Protein AF-A0A969W261-F1 (afdb_monomer_lite)

pLDDT: mean 73.79, std 16.05, range [40.06, 94.69]

Radius of gyration: 46.17 Å; chains: 1; bounding box: 133×34×108 Å

Foldseek 3Di:
DPVVVVVVVVVVVVVVVVVVVVVVVVVVVVVVVVVLVVCVVVVVVVVVVVCVVVVVVVVVVVVVVVVVVVVPDPPPPVPDPPPPPFKDKAKAFEPDLQQVDPVSVVVVQVLLVQLQWHFDDDPHSTITMTMGTPVSVVCQVVRPDRNHHRYDDDDPVNVVVVVVVVVVVVVVVVVVVVVVVVCVVVVVVVVPPPPDDDDDDDDDDDDDDDDYDDDDDDDDDDDDDDDD

Sequence (228 aa):
MKANSNLKIFRATIALKISVSKEITGLLIVETVFAGLVCLDVGILLVIIDRMFNAKRHNRTKGHVEEEENLTRYETLPDNKESQTDWEFKILRTNGNAFGNRETLKRVCAEEKRTGWILLEKLDDRRLRFRRSISARAKDRSAKINPYRTHYGLSPGVSTFITIAVSMVVLSVPAYLGFAFATKLLGNFDAKSLQSKPAKELPKPKEAEVAKPVKNPIPKTLQKTTSN

Structure (mmCIF, N/CA/C/O backbone):
data_AF-A0A969W261-F1
#
_entry.id   AF-A0A969W261-F1
#
loop_
_atom_site.group_PDB
_atom_site.id
_atom_site.type_symbol
_atom_site.label_atom_id
_atom_site.label_alt_id
_atom_site.label_comp_id
_atom_site.label_asym_id
_atom_site.label_entity_id
_atom_site.label_seq_id
_atom_site.pdbx_PDB_ins_code
_atom_site.Cartn_x
_atom_site.Cartn_y
_atom_site.Cartn_z
_atom_site.occupancy
_atom_site.B_iso_or_equiv
_atom_site.auth_seq_id
_atom_site.auth_comp_id
_atom_site.auth_asym_id
_atom_site.auth_atom_id
_atom_site.pdbx_PDB_model_num
ATOM 1 N N . MET A 1 1 ? 46.337 -9.295 -72.315 1.00 58.75 1 MET A N 1
ATOM 2 C CA . MET A 1 1 ? 46.062 -8.009 -71.618 1.00 58.75 1 MET A CA 1
ATOM 3 C C . MET A 1 1 ? 44.690 -7.903 -70.924 1.00 58.75 1 MET A C 1
ATOM 5 O O . MET A 1 1 ? 44.565 -7.078 -70.030 1.00 58.75 1 MET A O 1
ATOM 9 N N . LYS A 1 2 ? 43.677 -8.730 -71.243 1.00 58.28 2 LYS A N 1
ATOM 10 C CA . LYS A 1 2 ? 42.284 -8.588 -70.744 1.00 58.28 2 LYS A CA 1
ATOM 11 C C . LYS A 1 2 ? 42.040 -8.989 -69.271 1.00 58.28 2 LYS A C 1
ATOM 13 O O . LYS A 1 2 ? 41.085 -8.531 -68.660 1.00 58.28 2 LYS A O 1
ATOM 18 N N . ALA A 1 3 ? 42.911 -9.805 -68.674 1.00 61.78 3 ALA A N 1
ATOM 19 C CA . ALA A 1 3 ? 42.751 -10.266 -67.287 1.00 61.78 3 ALA A CA 1
ATOM 20 C C . ALA A 1 3 ? 43.003 -9.163 -66.235 1.00 61.78 3 ALA A C 1
ATOM 22 O O . ALA A 1 3 ? 42.412 -9.176 -65.158 1.00 61.78 3 ALA A O 1
ATOM 23 N N . ASN A 1 4 ? 43.846 -8.175 -66.553 1.00 65.88 4 ASN A N 1
ATOM 24 C CA . ASN A 1 4 ? 44.262 -7.146 -65.595 1.00 65.88 4 ASN A CA 1
ATOM 25 C C . ASN A 1 4 ? 43.213 -6.020 -65.439 1.00 65.88 4 ASN A C 1
ATOM 27 O O . ASN A 1 4 ? 43.149 -5.366 -64.402 1.00 65.88 4 ASN A O 1
ATOM 31 N N . SER A 1 5 ? 42.348 -5.809 -66.441 1.00 69.19 5 SER A N 1
ATOM 32 C CA . SER A 1 5 ? 41.255 -4.825 -66.373 1.00 69.19 5 SER A CA 1
ATOM 33 C C . SER A 1 5 ? 40.088 -5.315 -65.515 1.00 69.19 5 SER A C 1
ATOM 35 O O . SER A 1 5 ? 39.590 -4.564 -64.680 1.00 69.19 5 SER A O 1
ATOM 37 N N . ASN A 1 6 ? 39.707 -6.590 -65.641 1.00 75.75 6 ASN A N 1
ATOM 38 C CA . ASN A 1 6 ? 38.625 -7.180 -64.845 1.00 75.75 6 ASN A CA 1
ATOM 39 C C . ASN A 1 6 ? 38.959 -7.197 -63.345 1.00 75.75 6 ASN A C 1
ATOM 41 O O . ASN A 1 6 ? 38.095 -6.927 -62.513 1.00 75.75 6 ASN A O 1
ATOM 45 N N . LEU A 1 7 ? 40.231 -7.415 -62.995 1.00 75.12 7 LEU A N 1
ATOM 46 C CA . LEU A 1 7 ? 40.690 -7.382 -61.606 1.00 75.12 7 LEU A CA 1
ATOM 47 C C . LEU A 1 7 ? 40.642 -5.968 -60.998 1.00 75.12 7 LEU A C 1
ATOM 49 O O . LEU A 1 7 ? 40.327 -5.814 -59.817 1.00 75.12 7 LEU A O 1
ATOM 53 N N . LYS A 1 8 ? 40.920 -4.925 -61.794 1.00 77.94 8 LYS A N 1
ATOM 54 C CA . LYS A 1 8 ? 40.809 -3.524 -61.352 1.00 77.94 8 LYS A CA 1
ATOM 55 C C . LYS A 1 8 ? 39.357 -3.123 -61.100 1.00 77.94 8 LYS A C 1
ATOM 57 O O . LYS A 1 8 ? 39.079 -2.501 -60.078 1.00 77.94 8 LYS A O 1
ATOM 62 N N . ILE A 1 9 ? 38.444 -3.529 -61.982 1.00 76.69 9 ILE A N 1
ATOM 63 C CA . ILE A 1 9 ? 37.006 -3.259 -61.840 1.00 76.69 9 ILE A CA 1
ATOM 64 C C . ILE A 1 9 ? 36.463 -3.961 -60.589 1.00 76.69 9 ILE A C 1
ATOM 66 O O . ILE A 1 9 ? 35.830 -3.322 -59.755 1.00 76.69 9 ILE A O 1
ATOM 70 N N . PHE A 1 10 ? 36.810 -5.235 -60.387 1.00 77.88 10 PHE A N 1
ATOM 71 C CA . PHE A 1 10 ? 36.377 -5.996 -59.214 1.00 77.88 10 PHE A CA 1
ATOM 72 C C . PHE A 1 10 ? 36.866 -5.381 -57.890 1.00 77.88 10 PHE A C 1
ATOM 74 O O . PHE A 1 10 ? 36.099 -5.252 -56.934 1.00 77.88 10 PHE A O 1
ATOM 81 N N . ARG A 1 11 ? 38.125 -4.923 -57.840 1.00 80.56 11 ARG A N 1
ATOM 82 C CA . ARG A 1 11 ? 38.680 -4.226 -56.667 1.00 80.56 11 ARG A CA 1
ATOM 83 C C . ARG A 1 11 ? 37.982 -2.894 -56.385 1.00 80.56 11 ARG A C 1
ATOM 85 O O . ARG A 1 11 ? 37.721 -2.597 -55.222 1.00 80.56 11 ARG A O 1
ATOM 92 N N . ALA A 1 12 ? 37.645 -2.123 -57.420 1.00 80.38 12 ALA A N 1
ATOM 93 C CA . ALA A 1 12 ? 36.920 -0.863 -57.267 1.00 80.38 12 ALA A CA 1
ATOM 94 C C . ALA A 1 12 ? 35.498 -1.081 -56.720 1.00 80.38 12 ALA A C 1
ATOM 96 O O . ALA A 1 12 ? 35.074 -0.371 -55.810 1.00 80.38 12 ALA A O 1
ATOM 97 N N . THR A 1 13 ? 34.785 -2.110 -57.193 1.00 79.69 13 THR A N 1
ATOM 98 C CA . THR A 1 13 ? 33.439 -2.445 -56.698 1.00 79.69 13 THR A CA 1
ATOM 99 C C . THR A 1 13 ? 33.452 -2.891 -55.233 1.00 79.69 13 THR A C 1
ATOM 101 O O . THR A 1 13 ? 32.573 -2.503 -54.463 1.00 79.69 13 THR A O 1
ATOM 104 N N . ILE A 1 14 ? 34.459 -3.669 -54.818 1.00 80.31 14 ILE A N 1
ATOM 105 C CA . ILE A 1 14 ? 34.624 -4.074 -53.412 1.00 80.31 14 ILE A CA 1
ATOM 106 C C . ILE A 1 14 ? 34.943 -2.863 -52.529 1.00 80.31 14 ILE A C 1
ATOM 108 O O . ILE A 1 14 ? 34.327 -2.703 -51.477 1.00 80.31 14 ILE A O 1
ATOM 112 N N . ALA A 1 15 ? 35.855 -1.988 -52.959 1.00 79.12 15 ALA A N 1
ATOM 113 C CA . ALA A 1 15 ? 36.200 -0.781 -52.211 1.00 79.12 15 ALA A CA 1
ATOM 114 C C . ALA A 1 15 ? 34.985 0.144 -52.025 1.00 79.12 15 ALA A C 1
ATOM 116 O O . ALA A 1 15 ? 34.760 0.637 -50.920 1.00 79.12 15 ALA A O 1
ATOM 117 N N . LEU A 1 16 ? 34.157 0.303 -53.065 1.00 78.94 16 LEU A N 1
ATOM 118 C CA . LEU A 1 16 ? 32.928 1.095 -53.003 1.00 78.94 16 LEU A CA 1
ATOM 119 C C . LEU A 1 16 ? 31.917 0.495 -52.014 1.00 78.94 16 LEU A C 1
ATOM 121 O O . LEU A 1 16 ? 31.405 1.210 -51.157 1.00 78.94 16 LEU A O 1
ATOM 125 N N . LYS A 1 17 ? 31.680 -0.826 -52.061 1.00 78.38 17 LYS A N 1
ATOM 126 C CA . LYS A 1 17 ? 30.784 -1.507 -51.107 1.00 78.38 17 LYS A CA 1
ATOM 127 C C . LYS A 1 17 ? 31.264 -1.381 -49.661 1.00 78.38 17 LYS A C 1
ATOM 129 O O . LYS A 1 17 ? 30.448 -1.159 -48.772 1.00 78.38 17 LYS A O 1
ATOM 134 N N . ILE A 1 18 ? 32.571 -1.492 -49.421 1.00 73.81 18 ILE A N 1
ATOM 135 C CA . ILE A 1 18 ? 33.153 -1.327 -48.082 1.00 73.81 18 ILE A CA 1
ATOM 136 C C . ILE A 1 18 ? 33.008 0.123 -47.601 1.00 73.81 18 ILE A C 1
ATOM 138 O O . ILE A 1 18 ? 32.705 0.337 -46.430 1.00 73.81 18 ILE A O 1
ATOM 142 N N . SER A 1 19 ? 33.201 1.112 -48.479 1.00 75.94 19 SER A N 1
ATOM 143 C CA . SER A 1 19 ? 33.048 2.528 -48.125 1.00 75.94 19 SER A CA 1
ATOM 144 C C . SER A 1 19 ? 31.599 2.866 -47.775 1.00 75.94 19 SER A C 1
ATOM 146 O O . SER A 1 19 ? 31.342 3.419 -46.712 1.00 75.94 19 SER A O 1
ATOM 148 N N . VAL A 1 20 ? 30.646 2.436 -48.608 1.00 76.12 20 VAL A N 1
ATOM 149 C CA . VAL A 1 20 ? 29.208 2.654 -48.377 1.00 76.12 20 VAL A CA 1
ATOM 150 C C . VAL A 1 20 ? 28.731 1.925 -47.116 1.00 76.12 20 VAL A C 1
ATOM 152 O O . VAL A 1 20 ? 28.007 2.494 -46.307 1.00 76.12 20 VAL A O 1
ATOM 155 N N . SER A 1 21 ? 29.189 0.690 -46.881 1.00 74.06 21 SER A N 1
ATOM 156 C CA . SER A 1 21 ? 28.860 -0.054 -45.659 1.00 74.06 21 SER A CA 1
ATOM 157 C C . SER A 1 21 ? 29.390 0.634 -44.397 1.00 74.06 21 SER A C 1
ATOM 159 O O . SER A 1 21 ? 28.684 0.664 -43.389 1.00 74.06 21 SER A O 1
ATOM 161 N N . LYS A 1 22 ? 30.589 1.230 -44.438 1.00 72.31 22 LYS A N 1
ATOM 162 C CA . LYS A 1 22 ? 31.144 1.989 -43.306 1.00 72.31 22 LYS A CA 1
ATOM 163 C C . LYS A 1 22 ? 30.327 3.241 -42.991 1.00 72.31 22 LYS A C 1
ATOM 165 O O . LYS A 1 22 ? 30.094 3.497 -41.815 1.00 72.31 22 LYS A O 1
ATOM 170 N N . GLU A 1 23 ? 29.862 3.974 -44.003 1.00 74.12 23 GLU A N 1
ATOM 171 C CA . GLU A 1 23 ? 29.032 5.168 -43.781 1.00 74.12 23 GLU A CA 1
ATOM 172 C C . GLU A 1 23 ? 27.654 4.827 -43.206 1.00 74.12 23 GLU A C 1
ATOM 174 O O . GLU A 1 23 ? 27.225 5.452 -42.239 1.00 74.12 23 GLU A O 1
ATOM 179 N N . ILE A 1 24 ? 27.006 3.770 -43.706 1.00 73.81 24 ILE A N 1
ATOM 180 C CA . ILE A 1 24 ? 25.722 3.290 -43.166 1.00 73.81 24 ILE A CA 1
ATOM 181 C C . ILE A 1 24 ? 25.885 2.817 -41.715 1.00 73.81 24 ILE A C 1
ATOM 183 O O . ILE A 1 24 ? 25.053 3.110 -40.860 1.00 73.81 24 ILE A O 1
ATOM 187 N N . THR A 1 25 ? 26.983 2.117 -41.415 1.00 75.31 25 THR A N 1
ATOM 188 C CA . THR A 1 25 ? 27.265 1.659 -40.047 1.00 75.31 25 THR A CA 1
ATOM 189 C C . THR A 1 25 ? 27.531 2.843 -39.114 1.00 75.31 25 THR A C 1
ATOM 191 O O . THR A 1 25 ? 27.057 2.841 -37.984 1.00 75.31 25 THR A O 1
ATOM 194 N N . GLY A 1 26 ? 28.242 3.875 -39.584 1.00 75.94 26 GLY A N 1
ATOM 195 C CA . GLY A 1 26 ? 28.475 5.107 -38.827 1.00 75.94 26 GLY A CA 1
ATOM 196 C C . GLY A 1 26 ? 27.180 5.848 -38.492 1.00 75.94 26 GLY A C 1
ATOM 197 O O . GLY A 1 26 ? 26.991 6.248 -37.347 1.00 75.94 26 GLY A O 1
ATOM 198 N N . LEU A 1 27 ? 26.263 5.961 -39.455 1.00 75.44 27 LEU A N 1
ATOM 199 C CA . LEU A 1 27 ? 24.969 6.616 -39.254 1.00 75.44 27 LEU A CA 1
ATOM 200 C C . LEU A 1 27 ? 24.102 5.874 -38.223 1.00 75.44 27 LEU A C 1
ATOM 202 O O . LEU A 1 27 ? 23.584 6.494 -37.297 1.00 75.44 27 LEU A O 1
ATOM 206 N N . LEU A 1 28 ? 24.031 4.541 -38.317 1.00 75.44 28 LEU A N 1
ATOM 207 C CA . LEU A 1 28 ? 23.290 3.709 -37.361 1.00 75.44 28 LEU A CA 1
ATOM 208 C C . LEU A 1 28 ? 23.836 3.825 -35.933 1.00 75.44 28 LEU A C 1
ATOM 210 O O . LEU A 1 28 ? 23.059 3.819 -34.979 1.00 75.44 28 LEU A O 1
ATOM 214 N N . ILE A 1 29 ? 25.159 3.957 -35.776 1.00 80.19 29 ILE A N 1
ATOM 215 C CA . ILE A 1 29 ? 25.798 4.163 -34.469 1.00 80.19 29 ILE A CA 1
ATOM 216 C C . ILE A 1 29 ? 25.379 5.510 -33.872 1.00 80.19 29 ILE A C 1
ATOM 218 O O . ILE A 1 29 ? 25.057 5.580 -32.688 1.00 80.19 29 ILE A O 1
ATOM 222 N N . VAL A 1 30 ? 25.348 6.576 -34.676 1.00 81.31 30 VAL A N 1
ATOM 223 C CA . VAL A 1 30 ? 24.934 7.904 -34.199 1.00 81.31 30 VAL A CA 1
ATOM 224 C C . VAL A 1 30 ? 23.469 7.888 -33.758 1.00 81.31 30 VAL A C 1
ATOM 226 O O . VAL A 1 30 ? 23.161 8.392 -32.680 1.00 81.31 30 VAL A O 1
ATOM 229 N N . GLU A 1 31 ? 22.582 7.247 -34.523 1.00 78.38 31 GLU A N 1
ATOM 230 C CA . GLU A 1 31 ? 21.168 7.106 -34.152 1.00 78.38 31 GLU A CA 1
ATOM 231 C C . GLU A 1 31 ? 20.979 6.318 -32.851 1.00 78.38 31 GLU A C 1
ATOM 233 O O . GLU A 1 31 ? 20.190 6.724 -31.998 1.00 78.38 31 GLU A O 1
ATOM 238 N N . THR A 1 32 ? 21.730 5.230 -32.648 1.00 79.69 32 THR A N 1
ATOM 239 C CA . THR A 1 32 ? 21.635 4.448 -31.401 1.00 79.69 32 THR A CA 1
ATOM 240 C C . THR A 1 32 ? 22.181 5.204 -30.196 1.00 79.69 32 THR A C 1
ATOM 242 O O . THR A 1 32 ? 21.587 5.135 -29.120 1.00 79.69 32 THR A O 1
ATOM 245 N N . VAL A 1 33 ? 23.278 5.949 -30.354 1.00 83.75 33 VAL A N 1
ATOM 246 C CA . VAL A 1 33 ? 23.834 6.781 -29.276 1.00 83.75 33 VAL A CA 1
ATOM 247 C C . VAL A 1 33 ? 22.869 7.911 -28.918 1.00 83.75 33 VAL A C 1
ATOM 249 O O . VAL A 1 33 ? 22.616 8.144 -27.737 1.00 83.75 33 VAL A O 1
ATOM 252 N N . PHE A 1 34 ? 22.280 8.571 -29.917 1.00 83.31 34 PHE A N 1
ATOM 253 C CA . PHE A 1 34 ? 21.322 9.652 -29.699 1.00 83.31 34 PHE A CA 1
ATOM 254 C C . PHE A 1 34 ? 20.028 9.145 -29.048 1.00 83.31 34 PHE A C 1
ATOM 256 O O . PHE A 1 34 ? 19.577 9.715 -28.056 1.00 83.31 34 PHE A O 1
ATOM 263 N N . ALA A 1 35 ? 19.473 8.030 -29.534 1.00 75.12 35 ALA A N 1
ATOM 264 C CA . ALA A 1 35 ? 18.315 7.387 -28.917 1.00 75.12 35 ALA A CA 1
ATOM 265 C C . ALA A 1 35 ? 18.609 6.955 -27.470 1.00 75.12 35 ALA A C 1
ATOM 267 O O . ALA A 1 35 ? 17.781 7.167 -26.589 1.00 75.12 35 ALA A O 1
ATOM 268 N N . GLY A 1 36 ? 19.804 6.418 -27.198 1.00 76.31 36 GLY A N 1
ATOM 269 C CA . GLY A 1 36 ? 20.241 6.069 -25.846 1.00 76.31 36 GLY A CA 1
ATOM 270 C C . GLY A 1 36 ? 20.315 7.278 -24.909 1.00 76.31 36 GLY A C 1
ATOM 271 O O . GLY A 1 36 ? 19.820 7.203 -23.786 1.00 76.31 36 GLY A O 1
ATOM 272 N N . LEU A 1 37 ? 20.871 8.400 -25.378 1.00 82.50 37 LEU A N 1
ATOM 273 C CA . LEU A 1 37 ? 20.974 9.640 -24.601 1.00 82.50 37 LEU A CA 1
ATOM 274 C C . LEU A 1 37 ? 19.583 10.197 -24.253 1.00 82.50 37 LEU A C 1
ATOM 276 O O . LEU A 1 37 ? 19.298 10.487 -23.094 1.00 82.50 37 LEU A O 1
ATOM 280 N N . VAL A 1 38 ? 18.687 10.252 -25.243 1.00 81.56 38 VAL A N 1
ATOM 281 C CA . VAL A 1 38 ? 17.311 10.738 -25.060 1.00 81.56 38 VAL A CA 1
ATOM 282 C C . VAL A 1 38 ? 16.505 9.806 -24.150 1.00 81.56 38 VAL A C 1
ATOM 284 O O . VAL A 1 38 ? 15.768 10.280 -23.287 1.00 81.56 38 VAL A O 1
ATOM 287 N N . CYS A 1 39 ? 16.648 8.485 -24.283 1.00 79.12 39 CYS A N 1
ATOM 288 C CA . CYS A 1 39 ? 15.954 7.530 -23.416 1.00 79.12 39 CYS A CA 1
ATOM 289 C C . CYS A 1 39 ? 16.407 7.617 -21.952 1.00 79.12 39 CYS A C 1
ATOM 291 O O . CYS A 1 39 ? 15.572 7.465 -21.059 1.00 79.12 39 CYS A O 1
ATOM 293 N N . LEU A 1 40 ? 17.695 7.868 -21.692 1.00 78.31 40 LEU A N 1
ATOM 294 C CA . LEU A 1 40 ? 18.199 8.055 -20.330 1.00 78.31 40 LEU A CA 1
ATOM 295 C C . LEU A 1 40 ? 17.646 9.340 -19.705 1.00 78.31 40 LEU A C 1
ATOM 297 O O . LEU A 1 40 ? 17.116 9.285 -18.595 1.00 78.31 40 LEU A O 1
ATOM 301 N N . ASP A 1 41 ? 17.677 10.457 -20.430 1.00 80.62 41 ASP A N 1
ATOM 302 C CA . ASP A 1 41 ? 17.167 11.736 -19.927 1.00 80.62 41 ASP A CA 1
ATOM 303 C C . ASP A 1 41 ? 15.652 11.696 -19.691 1.00 80.62 41 ASP A C 1
ATOM 305 O O . ASP A 1 41 ? 15.174 12.069 -18.617 1.00 80.62 41 ASP A O 1
ATOM 309 N N . VAL A 1 42 ? 14.877 11.166 -20.644 1.00 85.19 42 VAL A N 1
ATOM 310 C CA . VAL A 1 42 ? 13.419 11.031 -20.494 1.00 85.19 42 VAL A CA 1
ATOM 311 C C . VAL A 1 42 ? 13.072 10.051 -19.370 1.00 85.19 42 VAL A C 1
ATOM 313 O O . VAL A 1 42 ? 12.157 10.312 -18.588 1.00 85.19 42 VAL A O 1
ATOM 316 N N . GLY A 1 43 ? 13.819 8.954 -19.232 1.00 79.44 43 GLY A N 1
ATOM 317 C CA . GLY A 1 43 ? 13.630 7.990 -18.149 1.00 79.44 43 GLY A CA 1
ATOM 318 C C . GLY A 1 43 ? 13.865 8.604 -16.767 1.00 79.44 43 GLY A C 1
ATOM 319 O O . GLY A 1 43 ? 13.041 8.435 -15.866 1.00 79.44 43 GLY A O 1
ATOM 320 N N . ILE A 1 44 ? 14.946 9.371 -16.607 1.00 82.31 44 ILE A N 1
ATOM 321 C CA . ILE A 1 44 ? 15.269 10.065 -15.353 1.00 82.31 44 ILE A CA 1
ATOM 322 C C . ILE A 1 44 ? 14.194 11.108 -15.023 1.00 82.31 44 ILE A C 1
ATOM 324 O O . ILE A 1 44 ? 13.719 11.160 -13.885 1.00 82.31 44 ILE A O 1
ATOM 328 N N . LEU A 1 45 ? 13.753 11.893 -16.012 1.00 79.56 45 LEU A N 1
ATOM 329 C CA . LEU A 1 45 ? 12.692 12.886 -15.828 1.00 79.56 45 LEU A CA 1
ATOM 330 C C . LEU A 1 45 ? 11.370 12.240 -15.391 1.00 79.56 45 LEU A C 1
ATOM 332 O O . LEU A 1 45 ? 10.739 12.732 -14.457 1.00 79.56 45 LEU A O 1
ATOM 336 N N . LEU A 1 46 ? 10.973 11.112 -15.990 1.00 80.12 46 LEU A N 1
ATOM 337 C CA . LEU A 1 46 ? 9.754 10.394 -15.602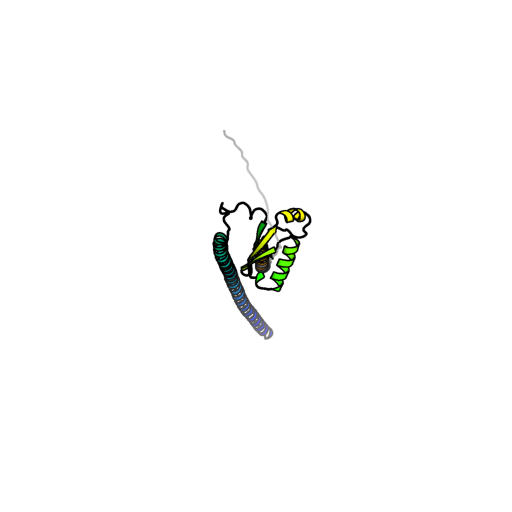 1.00 80.12 46 LEU A CA 1
ATOM 338 C C . LEU A 1 46 ? 9.811 9.886 -14.155 1.00 80.12 46 LEU A C 1
ATOM 340 O O . LEU A 1 46 ? 8.830 10.021 -13.424 1.00 80.12 46 LEU A O 1
ATOM 344 N N . VAL A 1 47 ? 10.958 9.368 -13.706 1.00 85.50 47 VAL A N 1
ATOM 345 C CA . VAL A 1 47 ? 11.141 8.911 -12.316 1.00 85.50 47 VAL A CA 1
ATOM 346 C C . VAL A 1 47 ? 11.070 10.078 -11.328 1.00 85.50 47 VAL A C 1
ATOM 348 O O . VAL A 1 47 ? 10.450 9.959 -10.269 1.00 85.50 47 VAL A O 1
ATOM 351 N N . ILE A 1 48 ? 11.677 11.222 -11.660 1.00 82.56 48 ILE A N 1
ATOM 352 C CA . ILE A 1 48 ? 11.636 12.420 -10.809 1.00 82.56 48 ILE A CA 1
ATOM 353 C C . ILE A 1 48 ? 10.206 12.961 -10.716 1.00 82.56 48 ILE A C 1
ATOM 355 O O . ILE A 1 48 ? 9.743 13.276 -9.616 1.00 82.56 48 ILE A O 1
ATOM 359 N N . ILE A 1 49 ? 9.493 13.028 -11.843 1.00 81.25 49 ILE A N 1
ATOM 360 C CA . ILE A 1 49 ? 8.104 13.494 -11.895 1.00 81.25 49 ILE A CA 1
ATOM 361 C C . ILE A 1 49 ? 7.194 12.561 -11.089 1.00 81.25 49 ILE A C 1
ATOM 363 O O . ILE A 1 49 ? 6.418 13.055 -10.270 1.00 81.25 49 ILE A O 1
ATOM 367 N N . ASP A 1 50 ? 7.322 11.237 -11.240 1.00 78.31 50 ASP A N 1
ATOM 368 C CA . ASP A 1 50 ? 6.545 10.273 -10.450 1.00 78.31 50 ASP A CA 1
ATOM 369 C C . ASP A 1 50 ? 6.820 10.433 -8.951 1.00 78.31 50 ASP A C 1
ATOM 371 O O . ASP A 1 50 ? 5.889 10.556 -8.151 1.00 78.31 50 ASP A O 1
ATOM 375 N N . ARG A 1 51 ? 8.097 10.552 -8.559 1.00 78.56 51 ARG A N 1
ATOM 376 C CA . ARG A 1 51 ? 8.482 10.748 -7.157 1.00 78.56 51 ARG A CA 1
ATOM 377 C C . ARG A 1 51 ? 7.931 12.054 -6.589 1.00 78.56 51 ARG A C 1
ATOM 379 O O . ARG A 1 51 ? 7.436 12.056 -5.463 1.00 78.56 51 ARG A O 1
ATOM 386 N N . MET A 1 52 ? 7.982 13.154 -7.342 1.00 76.81 52 MET A N 1
ATOM 387 C CA . MET A 1 52 ? 7.407 14.436 -6.926 1.00 76.81 52 MET A CA 1
ATOM 388 C C . MET A 1 52 ? 5.884 14.366 -6.808 1.00 76.81 52 MET A C 1
ATOM 390 O O . MET A 1 52 ? 5.320 14.881 -5.839 1.00 76.81 52 MET A O 1
ATOM 394 N N . PHE A 1 53 ? 5.211 13.716 -7.757 1.00 77.19 53 PHE A N 1
ATOM 395 C CA . PHE A 1 53 ? 3.758 13.589 -7.754 1.00 77.19 53 PHE A CA 1
ATOM 396 C C . PHE A 1 53 ? 3.278 12.702 -6.599 1.00 77.19 53 PHE A C 1
ATOM 398 O O . PHE A 1 53 ? 2.389 13.103 -5.843 1.00 77.19 53 PHE A O 1
ATOM 405 N N . ASN A 1 54 ? 3.928 11.555 -6.382 1.00 73.56 54 ASN A N 1
ATOM 406 C CA . ASN A 1 54 ? 3.643 10.662 -5.259 1.00 73.56 54 ASN A CA 1
ATOM 407 C C . ASN A 1 54 ? 3.962 11.309 -3.902 1.00 73.56 54 ASN A C 1
ATOM 409 O O . ASN A 1 54 ? 3.133 11.250 -2.990 1.00 73.56 54 ASN A O 1
ATOM 413 N N . ALA A 1 55 ? 5.100 11.997 -3.762 1.00 71.31 55 ALA A N 1
ATOM 414 C CA . ALA A 1 55 ? 5.456 12.693 -2.522 1.00 71.31 55 ALA A CA 1
ATOM 415 C C . ALA A 1 55 ? 4.468 13.824 -2.191 1.00 71.31 55 ALA A C 1
ATOM 417 O O . ALA A 1 55 ? 4.041 13.973 -1.043 1.00 71.31 55 ALA A O 1
ATOM 418 N N . LYS A 1 56 ? 4.040 14.593 -3.200 1.00 71.88 56 LYS A N 1
ATOM 419 C CA . LYS A 1 56 ? 3.077 15.688 -3.020 1.00 71.88 56 LYS A CA 1
ATOM 420 C C . LYS A 1 56 ? 1.686 15.176 -2.640 1.00 71.88 56 LYS A C 1
ATOM 422 O O . LYS A 1 56 ? 1.020 15.793 -1.807 1.00 71.88 56 LYS A O 1
ATOM 427 N N . ARG A 1 57 ? 1.257 14.034 -3.192 1.00 66.12 57 ARG A N 1
ATOM 428 C CA . ARG A 1 57 ? -0.015 13.376 -2.838 1.00 66.12 57 ARG A CA 1
ATOM 429 C C . ARG A 1 57 ? -0.008 12.866 -1.396 1.00 66.12 57 ARG A C 1
ATOM 431 O O . ARG A 1 57 ? -0.991 13.033 -0.672 1.00 66.12 57 ARG A O 1
ATOM 438 N N . HIS A 1 58 ? 1.117 12.301 -0.972 1.00 63.69 58 HIS A N 1
ATOM 439 C CA . HIS A 1 58 ? 1.304 11.796 0.381 1.00 63.69 58 HIS A CA 1
ATOM 440 C C . HIS A 1 58 ? 1.302 12.920 1.428 1.00 63.69 58 HIS A C 1
ATOM 442 O O . HIS A 1 58 ? 0.591 12.812 2.422 1.00 63.69 58 HIS A O 1
ATOM 448 N N . ASN A 1 59 ? 2.000 14.035 1.184 1.00 66.31 59 ASN A N 1
ATOM 449 C CA . ASN A 1 59 ? 2.058 15.145 2.144 1.00 66.31 59 ASN A CA 1
ATOM 450 C C . ASN A 1 59 ? 0.718 15.876 2.302 1.00 66.31 59 ASN A C 1
ATOM 452 O O . ASN A 1 59 ? 0.331 16.195 3.422 1.00 66.31 59 ASN A O 1
ATOM 456 N N . ARG A 1 60 ? -0.029 16.087 1.208 1.00 62.12 60 ARG A N 1
ATOM 457 C CA . ARG A 1 60 ? -1.378 16.683 1.279 1.00 62.12 60 ARG A CA 1
ATOM 458 C C . ARG A 1 60 ? -2.353 15.817 2.068 1.00 62.12 60 ARG A C 1
ATOM 460 O O . ARG A 1 60 ? -3.156 16.334 2.832 1.00 62.12 60 ARG A O 1
ATOM 467 N N . THR A 1 61 ? -2.265 14.501 1.887 1.00 64.31 61 THR A N 1
ATOM 468 C CA . THR A 1 61 ? -3.116 13.559 2.620 1.00 64.31 61 THR A CA 1
ATOM 469 C C . THR A 1 61 ? -2.736 13.513 4.097 1.00 64.31 61 THR A C 1
ATOM 471 O O . THR A 1 61 ? -3.620 13.454 4.940 1.00 64.31 61 THR A O 1
ATOM 474 N N . LYS A 1 62 ? -1.439 13.571 4.419 1.00 64.38 62 LYS A N 1
ATOM 475 C CA . LYS A 1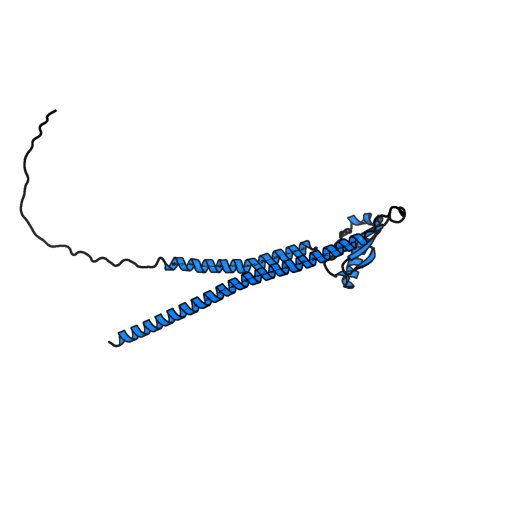 62 ? -0.964 13.581 5.806 1.00 64.38 62 LYS A CA 1
ATOM 476 C C . LYS A 1 62 ? -1.436 14.801 6.588 1.00 64.38 62 LYS A C 1
ATOM 478 O O . LYS A 1 62 ? -2.002 14.608 7.652 1.00 64.38 62 LYS A O 1
ATOM 483 N N . GLY A 1 63 ? -1.278 16.008 6.038 1.00 62.00 63 GLY A N 1
ATOM 484 C CA . GLY A 1 63 ? -1.699 17.237 6.721 1.00 62.00 63 GLY A CA 1
ATOM 485 C C . GLY A 1 63 ? -3.190 17.233 7.064 1.00 62.00 63 GLY A C 1
ATOM 486 O O . GLY A 1 63 ? -3.553 17.425 8.216 1.00 62.00 63 GLY A O 1
ATOM 487 N N . HIS A 1 64 ? -4.047 16.879 6.101 1.00 58.72 64 HIS A N 1
ATOM 488 C CA . HIS A 1 64 ? -5.496 16.820 6.331 1.00 58.72 64 HIS A CA 1
ATOM 489 C C . HIS A 1 64 ? -5.889 15.752 7.364 1.00 58.72 64 HIS A C 1
ATOM 491 O O . HIS A 1 64 ? -6.792 15.954 8.169 1.00 58.72 64 HIS A O 1
ATOM 497 N N . VAL A 1 65 ? -5.198 14.606 7.363 1.00 63.69 65 VAL A N 1
ATOM 498 C CA . VAL A 1 65 ? -5.437 13.540 8.345 1.00 63.69 65 VAL A CA 1
ATOM 499 C C . VAL A 1 65 ? -4.993 13.975 9.742 1.00 63.69 65 VAL A C 1
ATOM 501 O O . VAL A 1 65 ? -5.715 13.718 10.697 1.00 63.69 65 VAL A O 1
ATOM 504 N N . GLU A 1 66 ? -3.847 14.644 9.871 1.00 65.69 66 GLU A N 1
ATOM 505 C CA . GLU A 1 66 ? -3.342 15.160 11.150 1.00 65.69 66 GLU A CA 1
ATOM 506 C C . GLU A 1 66 ? -4.247 16.269 11.718 1.00 65.69 66 GLU A C 1
ATOM 508 O O . GLU A 1 66 ? -4.549 16.264 12.912 1.00 65.69 66 GLU A O 1
ATOM 513 N N . GLU A 1 67 ? -4.748 17.168 10.867 1.00 62.69 67 GLU A N 1
ATOM 514 C CA . GLU A 1 67 ? -5.696 18.225 11.244 1.00 62.69 67 GLU A CA 1
ATOM 515 C C . GLU A 1 67 ? -7.039 17.645 11.726 1.00 62.69 67 GLU A C 1
ATOM 517 O O . GLU A 1 67 ? -7.523 18.002 12.802 1.00 62.69 67 GLU A O 1
ATOM 522 N N . GLU A 1 68 ? -7.615 16.681 11.001 1.00 60.47 68 GLU A N 1
ATOM 523 C CA . GLU A 1 68 ? -8.850 15.995 11.412 1.00 60.47 68 GLU A CA 1
ATOM 524 C C . GLU A 1 68 ? -8.671 15.129 12.672 1.00 60.47 68 GLU A C 1
ATOM 526 O O . GLU A 1 68 ? -9.601 14.934 13.459 1.00 60.47 68 GLU A O 1
ATOM 531 N N . GLU A 1 69 ? -7.476 14.585 12.894 1.00 64.12 69 GLU A N 1
ATOM 532 C CA . GLU A 1 69 ? -7.155 13.834 14.110 1.00 64.12 69 GLU A CA 1
ATOM 533 C C . GLU A 1 69 ? -7.066 14.728 15.338 1.00 64.12 69 GLU A C 1
ATOM 535 O O . GLU A 1 69 ? -7.448 14.302 16.430 1.00 64.12 69 GLU A O 1
ATOM 540 N N . ASN A 1 70 ? -6.611 15.967 15.163 1.00 65.12 70 ASN A N 1
ATOM 541 C CA . ASN A 1 70 ? -6.626 16.949 16.233 1.00 65.12 70 ASN A CA 1
ATOM 542 C C . ASN A 1 70 ? -8.070 17.305 16.632 1.00 65.12 70 ASN A C 1
ATOM 544 O O . ASN A 1 70 ? -8.388 17.357 17.814 1.00 65.12 70 ASN A O 1
ATOM 548 N N . LEU A 1 71 ? -8.975 17.419 15.653 1.00 61.16 71 LEU A N 1
ATOM 549 C CA . LEU A 1 71 ? -10.397 17.717 15.882 1.00 61.16 71 LEU A CA 1
ATOM 550 C C . LEU A 1 71 ? -11.189 16.559 16.509 1.00 61.16 71 LEU A C 1
ATOM 552 O O . LEU A 1 71 ? -12.210 16.781 17.153 1.00 61.16 71 LEU A O 1
ATOM 556 N N . THR A 1 72 ? -10.748 15.315 16.312 1.00 58.41 72 THR A N 1
ATOM 557 C CA . THR A 1 72 ? -11.458 14.115 16.794 1.00 58.41 72 THR A CA 1
ATOM 558 C C . THR A 1 72 ? -10.834 13.486 18.038 1.00 58.41 72 THR A C 1
ATOM 560 O O . THR A 1 72 ? -11.300 12.432 18.498 1.00 58.41 72 THR A O 1
ATOM 563 N N . ARG A 1 73 ? -9.795 14.121 18.593 1.00 59.75 73 ARG A N 1
ATOM 564 C CA . ARG A 1 73 ? -9.242 13.784 19.900 1.00 59.75 73 ARG A CA 1
ATOM 565 C C . ARG A 1 73 ? -10.258 14.204 20.959 1.00 59.75 73 ARG A C 1
ATOM 567 O O . ARG A 1 73 ? -10.514 15.387 21.144 1.00 59.75 73 ARG A O 1
ATOM 574 N N . TYR A 1 74 ? -10.807 13.234 21.686 1.00 55.34 74 TYR A N 1
ATOM 575 C CA . TYR A 1 74 ? -11.398 13.536 22.983 1.00 55.34 74 TYR A CA 1
ATOM 576 C C . TYR A 1 74 ? -10.246 13.957 23.888 1.00 55.34 74 TYR A C 1
ATOM 578 O O . TYR A 1 74 ? -9.541 13.114 24.445 1.00 55.34 74 TYR A O 1
ATOM 586 N N . GLU A 1 75 ? -9.994 15.261 23.974 1.00 51.66 75 GLU A N 1
ATOM 587 C CA . GLU A 1 75 ? -9.309 15.778 25.143 1.00 51.66 75 GLU A CA 1
ATOM 588 C C . GLU A 1 75 ? -10.118 15.300 26.343 1.00 51.66 75 GLU A C 1
ATOM 590 O O . GLU A 1 75 ? -11.345 15.425 26.381 1.00 51.66 75 GLU A O 1
ATOM 595 N N . THR A 1 76 ? -9.434 14.644 27.272 1.00 50.97 76 THR A N 1
ATOM 596 C CA . THR A 1 76 ? -9.970 14.257 28.569 1.00 50.97 76 THR A CA 1
ATOM 597 C C . THR A 1 76 ? -10.362 15.530 29.309 1.00 50.97 76 THR A C 1
ATOM 599 O O . THR A 1 76 ? -9.598 16.045 30.124 1.00 50.97 76 THR A O 1
ATOM 602 N N . LEU A 1 77 ? -11.536 16.066 28.978 1.00 50.84 77 LEU A N 1
ATOM 603 C CA . LEU A 1 77 ? -12.219 17.096 29.738 1.00 50.84 77 LEU A CA 1
ATOM 604 C C . LEU A 1 77 ? -12.298 16.582 31.181 1.00 50.84 77 LEU A C 1
ATOM 606 O O . LEU A 1 77 ? -12.770 15.460 31.395 1.00 50.84 77 LEU A O 1
ATOM 610 N N . PRO A 1 78 ? -11.818 17.343 32.177 1.00 51.03 78 PRO A N 1
ATOM 611 C CA . PRO A 1 78 ? -11.690 16.866 33.550 1.00 51.03 78 PRO A CA 1
ATOM 612 C C . PRO A 1 78 ? -13.033 16.727 34.295 1.00 51.03 78 PRO A C 1
ATOM 614 O O . PRO A 1 78 ? -13.029 16.735 35.520 1.00 51.03 78 PRO A O 1
ATOM 617 N N . ASP A 1 79 ? -14.159 16.554 33.594 1.00 50.38 79 ASP A N 1
ATOM 618 C CA . ASP A 1 79 ? -15.509 16.694 34.160 1.00 50.38 79 ASP A CA 1
ATOM 619 C C . ASP A 1 79 ? -16.399 15.437 34.058 1.00 50.38 79 ASP A C 1
ATOM 621 O O . ASP A 1 79 ? -17.614 15.498 34.211 1.00 50.38 79 ASP A O 1
ATOM 625 N N . ASN A 1 80 ? -15.831 14.251 33.800 1.00 48.97 80 ASN A N 1
ATOM 626 C CA . ASN A 1 80 ? -16.592 13.002 33.968 1.00 48.97 80 ASN A CA 1
ATOM 627 C C . ASN A 1 80 ? -15.688 11.785 34.235 1.00 48.97 80 ASN A C 1
ATOM 629 O O . ASN A 1 80 ? -15.528 10.883 33.413 1.00 48.97 80 ASN A O 1
ATOM 633 N N . LYS A 1 81 ? -15.038 11.788 35.404 1.00 47.97 81 LYS A N 1
ATOM 634 C CA . LYS A 1 81 ? -14.029 10.797 35.826 1.00 47.97 81 LYS A CA 1
ATOM 635 C C . LYS A 1 81 ? -14.570 9.423 36.254 1.00 47.97 81 LYS A C 1
ATOM 637 O O . LYS A 1 81 ? -13.772 8.591 36.670 1.00 47.97 81 LYS A O 1
ATOM 642 N N . GLU A 1 82 ? -15.869 9.149 36.140 1.00 46.88 82 GLU A N 1
ATOM 643 C CA . GLU A 1 82 ? -16.445 7.911 36.701 1.00 46.88 82 GLU A CA 1
ATOM 644 C C . GLU A 1 82 ? -16.974 6.901 35.669 1.00 46.88 82 GLU A C 1
ATOM 646 O O . GLU A 1 82 ? -17.088 5.724 35.990 1.00 46.88 82 GLU A O 1
ATOM 651 N N . SER A 1 83 ? -17.217 7.293 34.410 1.00 48.62 83 SER A N 1
ATOM 652 C CA . SER A 1 83 ? -17.780 6.385 33.385 1.00 48.62 83 SER A CA 1
ATOM 653 C C . SER A 1 83 ? -16.847 6.053 32.210 1.00 48.62 83 SER A C 1
ATOM 655 O O . SER A 1 83 ? -17.107 5.106 31.464 1.00 48.62 83 SER A O 1
ATOM 657 N N . GLN A 1 84 ? -15.736 6.781 32.042 1.00 52.81 84 GLN A N 1
ATOM 658 C CA . GLN A 1 84 ? -14.747 6.530 30.978 1.00 52.81 84 GLN A CA 1
ATOM 659 C C . GLN A 1 84 ? -13.625 5.562 31.382 1.00 52.81 84 GLN A C 1
ATOM 661 O O . GLN A 1 84 ? -12.838 5.150 30.532 1.00 52.81 84 GLN A O 1
ATOM 666 N N . THR A 1 85 ? -13.547 5.171 32.653 1.00 58.16 85 THR A N 1
ATOM 667 C CA . THR A 1 85 ? -12.397 4.438 33.205 1.00 58.16 85 THR A CA 1
ATOM 668 C C . THR A 1 85 ? -12.300 2.991 32.717 1.00 58.16 85 THR A C 1
ATOM 670 O O . THR A 1 85 ? -11.218 2.423 32.759 1.00 58.16 85 THR A O 1
ATOM 673 N N . ASP A 1 86 ? -13.382 2.411 32.185 1.00 79.50 86 ASP A N 1
ATOM 674 C CA . ASP A 1 86 ? -13.442 0.983 31.831 1.00 79.50 86 ASP A CA 1
ATOM 675 C C . ASP A 1 86 ? -13.292 0.675 30.338 1.00 79.50 86 ASP A C 1
ATOM 677 O O . ASP A 1 86 ? -13.209 -0.499 29.954 1.00 79.50 86 ASP A O 1
ATOM 681 N N . TRP A 1 87 ? -13.248 1.699 29.483 1.00 85.25 87 TRP A N 1
ATOM 682 C CA . TRP A 1 87 ? -13.205 1.528 28.032 1.00 85.25 87 TRP A CA 1
ATOM 683 C C . TRP A 1 87 ? -11.936 2.121 27.434 1.00 85.25 87 TRP A C 1
ATOM 685 O O . TRP A 1 87 ? -11.560 3.256 27.695 1.00 85.25 87 TRP A O 1
ATOM 695 N N . GLU A 1 88 ? -11.297 1.348 26.566 1.00 88.25 88 GLU A N 1
ATOM 696 C CA . GLU A 1 88 ? -10.192 1.798 25.735 1.00 88.25 88 GLU A CA 1
ATOM 697 C C . GLU A 1 88 ? -10.634 1.938 24.282 1.00 88.25 88 GLU A C 1
ATOM 699 O O . GLU A 1 88 ? -11.495 1.199 23.791 1.00 88.25 88 GLU A O 1
ATOM 704 N N . PHE A 1 89 ? -10.020 2.891 23.587 1.00 89.19 89 PHE A N 1
ATOM 705 C CA . PHE A 1 89 ? -10.347 3.238 22.213 1.00 89.19 89 PHE A CA 1
ATOM 706 C C . PHE A 1 89 ? -9.125 3.075 21.322 1.00 89.19 89 PHE A C 1
ATOM 708 O O . PHE A 1 89 ? -7.993 3.327 21.736 1.00 89.19 89 PHE A O 1
ATOM 715 N N . LYS A 1 90 ? -9.358 2.682 20.071 1.00 89.75 90 LYS A N 1
ATOM 716 C CA . LYS A 1 90 ? -8.327 2.712 19.034 1.00 89.75 90 LYS A CA 1
ATOM 717 C C . LYS A 1 90 ? -8.893 3.166 17.704 1.00 89.75 90 LYS A C 1
ATOM 719 O O . LYS A 1 90 ? -10.066 2.941 17.403 1.00 89.75 90 LYS A O 1
ATOM 724 N N . ILE A 1 91 ? -8.018 3.739 16.889 1.00 90.88 91 ILE A N 1
ATOM 725 C CA . ILE A 1 91 ? -8.302 4.077 15.498 1.00 90.88 91 ILE A CA 1
ATOM 726 C C . ILE A 1 91 ? -7.459 3.156 14.620 1.00 90.88 91 ILE A C 1
ATOM 728 O O . ILE A 1 91 ? -6.232 3.150 14.704 1.00 90.88 91 ILE A O 1
ATOM 732 N N . LEU A 1 92 ? -8.132 2.356 13.798 1.00 91.31 92 LEU A N 1
ATOM 733 C CA . LEU A 1 92 ? -7.506 1.489 12.811 1.00 91.31 92 LEU A CA 1
ATOM 734 C C . LEU A 1 92 ? -7.484 2.207 11.464 1.00 91.31 92 LEU A C 1
ATOM 736 O O . LEU A 1 92 ? -8.534 2.607 10.967 1.00 91.31 92 LEU A O 1
ATOM 740 N N . ARG A 1 93 ? -6.295 2.347 10.878 1.00 90.56 93 ARG A N 1
ATOM 741 C CA . ARG A 1 93 ? -6.038 3.115 9.656 1.00 90.56 93 ARG A CA 1
ATOM 742 C C . ARG A 1 93 ? -5.628 2.229 8.481 1.00 90.56 93 ARG A C 1
ATOM 744 O O . ARG A 1 93 ? -4.986 1.196 8.660 1.00 90.56 93 ARG A O 1
ATOM 751 N N . THR A 1 94 ? -5.879 2.679 7.258 1.00 90.25 94 THR A N 1
ATOM 752 C CA . THR A 1 94 ? -5.381 2.056 6.016 1.00 90.25 94 THR A CA 1
ATOM 753 C C . THR A 1 94 ? -4.857 3.125 5.065 1.00 90.25 94 THR A C 1
ATOM 755 O O . THR A 1 94 ? -5.321 4.263 5.077 1.00 90.25 94 THR A O 1
ATOM 758 N N . ASN A 1 95 ? -3.892 2.754 4.224 1.00 81.31 95 ASN A N 1
ATOM 759 C CA . ASN A 1 95 ? -3.289 3.664 3.246 1.00 81.31 95 ASN A CA 1
ATOM 760 C C . ASN A 1 95 ? -4.208 3.981 2.054 1.00 81.31 95 ASN A C 1
ATOM 762 O O . ASN A 1 95 ? -3.942 4.923 1.314 1.00 81.31 95 ASN A O 1
ATOM 766 N N . GLY A 1 96 ? -5.288 3.219 1.867 1.00 81.62 96 GLY A N 1
ATOM 767 C CA . GLY A 1 96 ? -6.295 3.454 0.833 1.00 81.62 96 GLY A CA 1
ATOM 768 C C . GLY A 1 96 ? -7.719 3.346 1.372 1.00 81.62 96 GLY A C 1
ATOM 769 O O . GLY A 1 96 ? -7.937 3.183 2.573 1.00 81.62 96 GLY A O 1
ATOM 770 N N . ASN A 1 97 ? -8.700 3.379 0.472 1.00 85.81 97 ASN A N 1
ATOM 771 C CA . ASN A 1 97 ? -10.127 3.285 0.804 1.00 85.81 97 ASN A CA 1
ATOM 772 C C . ASN A 1 97 ? -10.573 1.829 1.052 1.00 85.81 97 ASN A C 1
ATOM 774 O O . ASN A 1 97 ? -11.619 1.391 0.573 1.00 85.81 97 ASN A O 1
ATOM 778 N N . ALA A 1 98 ? -9.761 1.041 1.765 1.00 86.50 98 ALA A N 1
ATOM 779 C CA . ALA A 1 98 ? -10.015 -0.385 1.956 1.00 86.50 98 ALA A CA 1
ATOM 780 C C . ALA A 1 98 ? -11.309 -0.648 2.746 1.00 86.50 98 ALA A C 1
ATOM 782 O O . ALA A 1 98 ? -11.944 -1.678 2.540 1.00 86.50 98 ALA A O 1
ATOM 783 N N . PHE A 1 99 ? -11.746 0.285 3.600 1.00 90.88 99 PHE A N 1
ATOM 784 C CA . PHE A 1 99 ? -13.003 0.156 4.346 1.00 90.88 99 PHE A CA 1
ATOM 785 C C . PHE A 1 99 ? -14.239 0.616 3.564 1.00 90.88 99 PHE A C 1
ATOM 787 O O . PHE A 1 99 ? -15.354 0.456 4.061 1.00 90.88 99 PHE A O 1
ATOM 794 N N . GLY A 1 100 ? -14.063 1.145 2.348 1.00 89.25 100 GLY A N 1
ATOM 795 C CA . GLY A 1 100 ? -15.168 1.373 1.416 1.00 89.25 100 GLY A CA 1
ATOM 796 C C . GLY A 1 100 ? -15.759 0.057 0.897 1.00 89.25 100 GLY A C 1
ATOM 797 O O . GLY A 1 100 ? -16.960 -0.037 0.652 1.00 89.25 100 GLY A O 1
ATOM 798 N N . ASN A 1 101 ? -14.945 -1.004 0.804 1.00 92.88 101 ASN A N 1
ATOM 799 C CA . ASN A 1 101 ? -15.441 -2.335 0.473 1.00 92.88 101 ASN A CA 1
ATOM 800 C C . ASN A 1 101 ? -16.069 -3.002 1.710 1.00 92.88 101 ASN A C 1
ATOM 802 O O . ASN A 1 101 ? -15.406 -3.266 2.719 1.00 92.88 101 ASN A O 1
ATOM 806 N N . ARG A 1 102 ? -17.359 -3.341 1.602 1.00 92.88 102 ARG A N 1
ATOM 807 C CA . ARG A 1 102 ? -18.133 -3.994 2.664 1.00 92.88 102 ARG A CA 1
ATOM 808 C C . ARG A 1 102 ? -17.549 -5.342 3.092 1.00 92.88 102 ARG A C 1
ATOM 810 O O . ARG A 1 102 ? -17.655 -5.692 4.267 1.00 92.88 102 ARG A O 1
ATOM 817 N N . GLU A 1 103 ? -16.947 -6.101 2.182 1.00 94.06 103 GLU A N 1
ATOM 818 C CA . GLU A 1 103 ? -16.325 -7.393 2.499 1.00 94.06 103 GLU A CA 1
ATOM 819 C C . GLU A 1 103 ? -15.097 -7.214 3.388 1.00 94.06 103 GLU A C 1
ATOM 821 O O . GLU A 1 103 ? -14.960 -7.873 4.422 1.00 94.06 103 GLU A O 1
ATOM 826 N N . THR A 1 104 ? -14.235 -6.261 3.030 1.00 92.19 104 THR A N 1
ATOM 827 C CA . THR A 1 104 ? -13.054 -5.907 3.816 1.00 92.19 104 THR A CA 1
ATOM 828 C C . THR A 1 104 ? -13.451 -5.373 5.185 1.00 92.19 104 THR A C 1
ATOM 830 O O . THR A 1 104 ? -12.898 -5.817 6.188 1.00 92.19 104 THR A O 1
ATOM 833 N N . LEU A 1 105 ? -14.456 -4.495 5.253 1.00 93.88 105 LEU A N 1
ATOM 834 C CA . LEU A 1 105 ? -14.980 -3.982 6.518 1.00 93.88 105 LEU A CA 1
ATOM 835 C C . LEU A 1 105 ? -15.471 -5.118 7.428 1.00 93.88 105 LEU A C 1
ATOM 837 O O . LEU A 1 105 ? -15.061 -5.200 8.584 1.00 93.88 105 LEU A O 1
ATOM 841 N N . LYS A 1 106 ? -16.292 -6.040 6.906 1.00 94.69 106 LYS A N 1
ATOM 842 C CA . LYS A 1 106 ? -16.778 -7.205 7.668 1.00 94.69 106 LYS A CA 1
ATOM 843 C C . LYS A 1 106 ? -15.631 -8.071 8.180 1.00 94.69 106 LYS A C 1
ATOM 845 O O . LYS A 1 106 ? -15.652 -8.487 9.338 1.00 94.69 106 LYS A O 1
ATOM 850 N N . ARG A 1 107 ? -14.629 -8.328 7.336 1.00 93.75 107 ARG A N 1
ATOM 851 C CA . ARG A 1 107 ? -13.442 -9.105 7.704 1.00 93.75 107 ARG A CA 1
ATOM 852 C C . ARG A 1 107 ? -12.671 -8.439 8.840 1.00 93.75 107 ARG A C 1
ATOM 854 O O . ARG A 1 107 ? -12.376 -9.098 9.831 1.00 93.75 107 ARG A O 1
ATOM 861 N N . VAL A 1 108 ? -12.403 -7.142 8.723 1.00 93.62 108 VAL A N 1
ATOM 862 C CA . VAL A 1 108 ? -11.696 -6.356 9.742 1.00 93.62 108 VAL A CA 1
ATOM 863 C C . VAL A 1 108 ? -12.468 -6.375 11.056 1.00 93.62 108 VAL A C 1
ATOM 865 O O . VAL A 1 108 ? -11.899 -6.692 12.095 1.00 93.62 108 VAL A O 1
ATOM 868 N N . CYS A 1 109 ? -13.779 -6.132 11.023 1.00 93.94 109 CYS A N 1
ATOM 869 C CA . CYS A 1 109 ? -14.616 -6.212 12.216 1.00 93.94 109 CYS A CA 1
ATOM 870 C C . CYS A 1 109 ? -14.587 -7.608 12.852 1.00 93.94 109 CYS A C 1
ATOM 872 O O . CYS A 1 109 ? -14.548 -7.708 14.073 1.00 93.94 109 CYS A O 1
ATOM 874 N N . ALA A 1 110 ? -14.576 -8.684 12.061 1.00 93.88 110 ALA A N 1
ATOM 875 C CA . ALA A 1 110 ? -14.475 -10.045 12.583 1.00 93.88 110 ALA A CA 1
ATOM 876 C C . ALA A 1 110 ? -13.102 -10.328 13.217 1.00 93.88 110 ALA A C 1
ATOM 878 O O . ALA A 1 110 ? -13.034 -10.953 14.275 1.00 93.88 110 ALA A O 1
ATOM 879 N N . GLU A 1 111 ? -12.015 -9.861 12.600 1.00 92.75 111 GLU A N 1
ATOM 880 C CA . GLU A 1 111 ? -10.659 -9.973 13.146 1.00 92.75 111 GLU A CA 1
ATOM 881 C C . GLU A 1 111 ? -10.514 -9.197 14.459 1.00 92.75 111 GLU A C 1
ATOM 883 O O . GLU A 1 111 ? -9.962 -9.722 15.421 1.00 92.75 111 GLU A O 1
ATOM 888 N N . GLU A 1 112 ? -11.044 -7.976 14.518 1.00 92.69 112 GLU A N 1
ATOM 889 C CA . GLU A 1 112 ? -10.989 -7.122 15.707 1.00 92.69 112 GLU A CA 1
ATOM 890 C C . GLU A 1 112 ? -11.918 -7.607 16.825 1.00 92.69 112 GLU A C 1
ATOM 892 O O . GLU A 1 112 ? -11.555 -7.589 18.001 1.00 92.69 112 GLU A O 1
ATOM 897 N N . LYS A 1 113 ? -13.075 -8.173 16.477 1.00 91.69 113 LYS A N 1
ATOM 898 C CA . LYS A 1 113 ? -13.976 -8.792 17.455 1.00 91.69 113 LYS A CA 1
ATOM 899 C C . LYS A 1 113 ? -13.320 -9.967 18.185 1.00 91.69 113 LYS A C 1
ATOM 901 O O . LYS A 1 113 ? -13.588 -10.165 19.368 1.00 91.69 113 LYS A O 1
ATOM 906 N N . ARG A 1 114 ? -12.426 -10.722 17.527 1.00 90.50 114 ARG A N 1
ATOM 907 C CA . ARG A 1 114 ? -11.673 -11.828 18.162 1.00 90.50 114 ARG A CA 1
ATOM 908 C C . ARG A 1 114 ? -10.730 -11.350 19.264 1.00 90.50 114 ARG A C 1
ATOM 910 O O . ARG A 1 114 ? -10.466 -12.101 20.193 1.00 90.50 114 ARG A O 1
ATOM 917 N N . THR A 1 115 ? -10.243 -10.117 19.173 1.00 89.50 115 THR A N 1
ATOM 918 C CA . THR A 1 115 ? -9.388 -9.482 20.185 1.00 89.50 115 THR A CA 1
ATOM 919 C C . THR A 1 115 ? -10.190 -8.598 21.149 1.00 89.50 115 THR A C 1
ATOM 921 O O . THR A 1 115 ? -9.611 -7.851 21.936 1.00 89.50 115 THR A O 1
ATOM 924 N N . GLY A 1 116 ? -11.525 -8.698 21.124 1.00 90.31 116 GLY A N 1
ATOM 925 C CA . GLY A 1 116 ? -12.436 -7.995 22.029 1.00 90.31 116 GLY A CA 1
ATOM 926 C C . GLY A 1 116 ? -12.796 -6.572 21.600 1.00 90.31 116 GLY A C 1
ATOM 927 O O . GLY A 1 116 ? -13.497 -5.883 22.334 1.00 90.31 116 GLY A O 1
ATOM 928 N N . TRP A 1 117 ? -12.346 -6.119 20.430 1.00 94.50 117 TRP A N 1
ATOM 929 C CA . TRP A 1 117 ? -12.672 -4.792 19.920 1.00 94.50 117 TRP A CA 1
ATOM 930 C C . TRP A 1 117 ? -14.036 -4.782 19.232 1.00 94.50 117 TRP A C 1
ATOM 932 O O . TRP A 1 117 ? -14.340 -5.608 18.372 1.00 94.50 117 TRP A O 1
ATOM 942 N N . ILE A 1 118 ? -14.853 -3.802 19.594 1.00 93.31 118 ILE A N 1
ATOM 943 C CA . ILE A 1 118 ? -16.190 -3.576 19.055 1.00 93.31 118 ILE A CA 1
ATOM 944 C C . ILE A 1 118 ? -16.131 -2.306 18.214 1.00 93.31 118 ILE A C 1
ATOM 946 O O . ILE A 1 118 ? -15.626 -1.282 18.676 1.00 93.31 118 ILE A O 1
ATOM 950 N N . LEU A 1 119 ? -16.613 -2.373 16.971 1.00 94.19 119 LEU A N 1
ATOM 951 C CA . LEU A 1 119 ? -16.688 -1.193 16.112 1.00 94.19 119 LEU A CA 1
ATOM 952 C C . LEU A 1 119 ? -17.636 -0.181 16.761 1.00 94.19 119 LEU A C 1
ATOM 954 O O . LEU A 1 119 ? -18.788 -0.511 17.035 1.00 94.19 119 LEU A O 1
ATOM 958 N N . LEU A 1 120 ? -17.129 1.020 17.022 1.00 90.94 120 LEU A N 1
ATOM 959 C CA . LEU A 1 120 ? -17.917 2.119 17.560 1.00 90.94 120 LEU A CA 1
ATOM 960 C C . LEU A 1 120 ? -18.496 2.941 16.415 1.00 90.94 120 LEU A C 1
ATOM 962 O O . LEU A 1 120 ? -19.706 3.100 16.314 1.00 90.94 120 LEU A O 1
ATOM 966 N N . GLU A 1 121 ? -17.624 3.408 15.527 1.00 90.38 121 GLU A N 1
ATOM 967 C CA . GLU A 1 121 ? -18.002 4.259 14.406 1.00 90.38 121 GLU A CA 1
ATOM 968 C C . GLU A 1 121 ? -17.023 4.111 13.238 1.00 90.38 121 GLU A C 1
ATOM 970 O O . GLU A 1 121 ? -15.838 3.793 13.403 1.00 90.38 121 GLU A O 1
ATOM 975 N N . LYS A 1 122 ? -17.541 4.344 12.033 1.00 92.12 122 LYS A N 1
ATOM 976 C CA . LYS A 1 122 ? -16.750 4.460 10.810 1.00 92.12 122 LYS A CA 1
ATOM 977 C C . LYS A 1 122 ? -16.538 5.946 10.545 1.00 92.12 122 LYS A C 1
ATOM 979 O O . LYS A 1 122 ? -17.486 6.621 10.168 1.00 92.12 122 LYS A O 1
ATOM 984 N N . LEU A 1 123 ? -15.314 6.425 10.764 1.00 88.06 123 LEU A N 1
ATOM 985 C CA . LEU A 1 123 ? -14.964 7.833 10.561 1.00 88.06 123 LEU A CA 1
ATOM 986 C C . LEU A 1 123 ? -14.947 8.165 9.064 1.00 88.06 123 LEU A C 1
ATOM 988 O O . LEU A 1 123 ? -15.543 9.142 8.633 1.00 88.06 123 LEU A O 1
ATOM 992 N N . ASP A 1 124 ? -14.301 7.315 8.264 1.00 88.19 124 ASP A N 1
ATOM 993 C CA . ASP A 1 124 ? -14.248 7.417 6.804 1.00 88.19 124 ASP A CA 1
ATOM 994 C C . ASP A 1 124 ? -13.922 6.042 6.171 1.00 88.19 124 ASP A C 1
ATOM 996 O O . ASP A 1 124 ? -13.929 5.002 6.836 1.00 88.19 124 ASP A O 1
ATOM 1000 N N . ASP A 1 125 ? -13.637 6.000 4.866 1.00 91.25 125 ASP A N 1
ATOM 1001 C CA . ASP A 1 125 ? -13.245 4.768 4.156 1.00 91.25 125 ASP A CA 1
ATOM 1002 C C . ASP A 1 125 ? -11.817 4.278 4.473 1.00 91.25 125 ASP A C 1
ATOM 1004 O O . ASP A 1 125 ? -11.377 3.254 3.935 1.00 91.25 125 ASP A O 1
ATOM 1008 N N . ARG A 1 126 ? -11.083 4.981 5.344 1.00 89.56 126 ARG A N 1
ATOM 1009 C CA . ARG A 1 126 ? -9.687 4.696 5.713 1.00 89.56 126 ARG A CA 1
ATOM 1010 C C . ARG A 1 126 ? -9.462 4.522 7.215 1.00 89.56 126 ARG A C 1
ATOM 1012 O O . ARG A 1 126 ? -8.405 4.025 7.598 1.00 89.56 126 ARG A O 1
ATOM 1019 N N . ARG A 1 127 ? -10.414 4.918 8.060 1.00 90.50 127 ARG A N 1
ATOM 1020 C CA .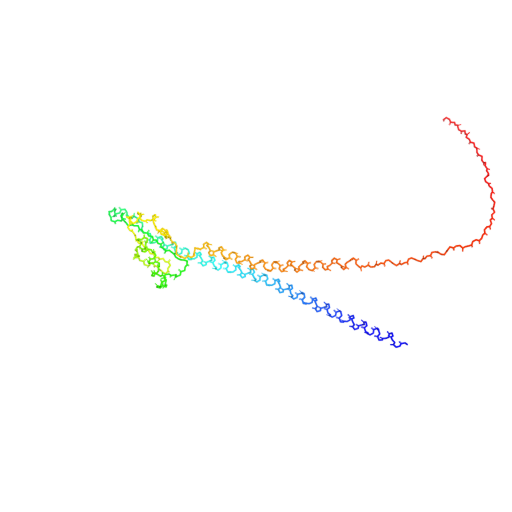 ARG A 1 127 ? -10.321 4.994 9.518 1.00 90.50 127 ARG A CA 1
ATOM 1021 C C . ARG A 1 127 ? -11.580 4.425 10.159 1.00 90.50 127 ARG A C 1
ATOM 1023 O O . ARG A 1 127 ? -12.699 4.876 9.921 1.00 90.50 127 ARG A O 1
ATOM 1030 N N . LEU A 1 128 ? -11.374 3.452 11.035 1.00 92.62 128 LEU A N 1
ATOM 1031 C CA . LEU A 1 128 ? -12.417 2.868 11.871 1.00 92.62 128 LEU A CA 1
ATOM 1032 C C . LEU A 1 128 ? -12.064 3.093 13.330 1.00 92.62 128 LEU A C 1
ATOM 1034 O O . LEU A 1 128 ? -10.928 2.837 13.735 1.00 92.62 128 LEU A O 1
ATOM 1038 N N . ARG A 1 129 ? -13.038 3.526 14.126 1.00 91.25 129 ARG A N 1
ATOM 1039 C CA . ARG A 1 129 ? -12.874 3.667 15.567 1.00 91.25 129 ARG A CA 1
ATOM 1040 C C . ARG A 1 129 ? -13.489 2.465 16.264 1.00 91.25 129 ARG A C 1
ATOM 1042 O O . ARG A 1 129 ? -14.650 2.118 16.046 1.00 91.25 129 ARG A O 1
ATOM 1049 N N . PHE A 1 130 ? -12.703 1.836 17.124 1.00 93.56 130 PHE A N 1
ATOM 1050 C CA . PHE A 1 130 ? -13.121 0.705 17.937 1.00 93.56 130 PHE A CA 1
ATOM 1051 C C . PHE A 1 130 ? -13.058 1.066 19.415 1.00 93.56 130 PHE A C 1
ATOM 1053 O O . PHE A 1 130 ? -12.219 1.867 19.828 1.00 93.56 130 PHE A O 1
ATOM 1060 N N . ARG A 1 131 ? -13.909 0.415 20.205 1.00 91.56 131 ARG A N 1
ATOM 1061 C CA . ARG A 1 131 ? -13.865 0.427 21.668 1.00 91.56 131 A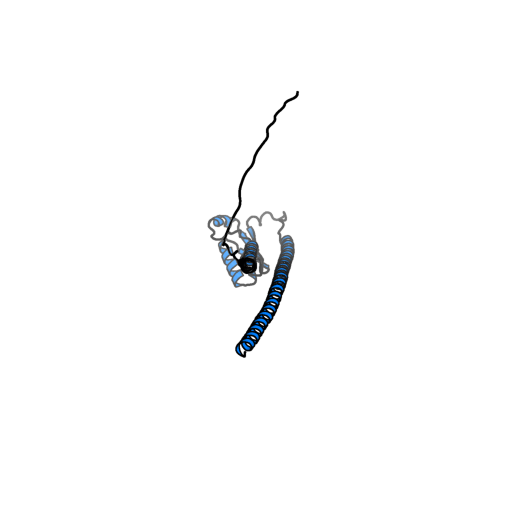RG A CA 1
ATOM 1062 C C . ARG A 1 131 ? -13.729 -0.989 22.217 1.00 91.56 131 ARG A C 1
ATOM 1064 O O . ARG A 1 131 ? -14.213 -1.938 21.600 1.00 91.56 131 ARG A O 1
ATOM 1071 N N . ARG A 1 132 ? -13.103 -1.138 23.376 1.00 91.50 132 ARG A N 1
ATOM 1072 C CA . ARG A 1 132 ? -12.936 -2.417 24.081 1.00 91.50 132 ARG A CA 1
ATOM 1073 C C . ARG A 1 132 ? -12.940 -2.178 25.586 1.00 91.50 132 ARG A C 1
ATOM 1075 O O . ARG A 1 132 ? -12.562 -1.098 26.019 1.00 91.50 132 ARG A O 1
ATOM 1082 N N . SER A 1 133 ? -13.388 -3.148 26.380 1.00 89.69 133 SER A N 1
ATOM 1083 C CA . SER A 1 133 ? -13.298 -3.045 27.839 1.00 89.69 133 SER A CA 1
ATOM 1084 C C . SER A 1 133 ? -11.871 -3.329 28.313 1.00 89.69 133 SER A C 1
ATOM 1086 O O . SER A 1 133 ? -11.211 -4.229 27.791 1.00 89.69 133 SER A O 1
ATOM 1088 N N . ILE A 1 134 ? -11.396 -2.634 29.346 1.00 86.81 134 ILE A N 1
ATOM 1089 C CA . ILE A 1 134 ? -10.045 -2.852 29.896 1.00 86.81 134 ILE A CA 1
ATOM 1090 C C . ILE A 1 134 ? -9.874 -4.283 30.431 1.00 86.81 134 ILE A C 1
ATOM 1092 O O . ILE A 1 134 ? -8.797 -4.869 30.320 1.00 86.81 134 ILE A O 1
ATOM 1096 N N . SER A 1 135 ? -10.951 -4.905 30.916 1.00 85.69 135 SER A N 1
ATOM 1097 C CA . SER A 1 135 ? -10.964 -6.312 31.341 1.00 85.69 135 SER A CA 1
ATOM 1098 C C . SER A 1 135 ? -10.555 -7.297 30.236 1.00 85.69 135 SER A C 1
ATOM 1100 O O . SER A 1 135 ? -10.032 -8.375 30.527 1.00 85.69 135 SER A O 1
ATOM 1102 N N . ALA A 1 136 ? -10.725 -6.935 28.959 1.00 85.06 136 ALA A N 1
ATOM 1103 C CA . ALA A 1 136 ? -10.327 -7.776 27.833 1.00 85.06 136 ALA A CA 1
ATOM 1104 C C . ALA A 1 136 ? -8.799 -7.903 27.688 1.00 85.06 136 ALA A C 1
ATOM 1106 O O . ALA A 1 136 ? -8.337 -8.883 27.098 1.00 85.06 136 ALA A O 1
ATOM 1107 N N . ARG A 1 137 ? -8.010 -6.990 28.282 1.00 85.62 137 ARG A N 1
ATOM 1108 C CA . ARG A 1 137 ? -6.535 -7.026 28.250 1.00 85.62 137 ARG A CA 1
ATOM 1109 C C . ARG A 1 137 ? -5.954 -8.320 28.810 1.00 85.62 137 ARG A C 1
ATOM 1111 O O . ARG A 1 137 ? -4.916 -8.780 28.343 1.00 85.62 137 ARG A O 1
ATOM 1118 N N . ALA A 1 138 ? -6.640 -8.954 29.762 1.00 85.06 138 ALA A N 1
ATOM 1119 C CA . ALA A 1 138 ? -6.211 -10.230 30.335 1.00 85.06 138 ALA A CA 1
ATOM 1120 C C . ALA A 1 138 ? -6.048 -11.337 29.273 1.00 85.06 138 ALA A C 1
ATOM 1122 O O . ALA A 1 138 ? -5.221 -12.233 29.431 1.00 85.06 138 ALA A O 1
ATOM 1123 N N . LYS A 1 139 ? -6.797 -11.258 28.163 1.00 84.00 139 LYS A N 1
ATOM 1124 C CA . LYS A 1 139 ? -6.767 -12.241 27.071 1.00 84.00 139 LYS A CA 1
ATOM 1125 C C . LYS A 1 139 ? -5.767 -11.888 25.962 1.00 84.00 139 LYS A C 1
ATOM 1127 O O . LYS A 1 139 ? -5.522 -12.728 25.095 1.00 84.00 139 LYS A O 1
ATOM 1132 N N . ASP A 1 140 ? -5.131 -10.713 26.012 1.00 86.75 140 ASP A N 1
ATOM 1133 C CA . ASP A 1 140 ? -4.228 -10.226 24.957 1.00 86.75 140 ASP A CA 1
ATOM 1134 C C . ASP A 1 140 ? -3.013 -11.138 24.754 1.00 86.75 140 ASP A C 1
ATOM 1136 O O . ASP A 1 140 ? -2.602 -11.363 23.618 1.00 86.75 140 ASP A O 1
ATOM 1140 N N . ARG A 1 141 ? -2.480 -11.737 25.830 1.00 84.31 141 ARG A N 1
ATOM 1141 C CA . ARG A 1 141 ? -1.331 -12.661 25.751 1.00 84.31 141 ARG A CA 1
ATOM 1142 C C . ARG A 1 141 ? -1.614 -13.919 24.925 1.00 84.31 141 ARG A C 1
ATOM 1144 O O . ARG A 1 141 ? -0.684 -14.528 24.414 1.00 84.31 141 ARG A O 1
ATOM 1151 N N . SER A 1 142 ? -2.883 -14.306 24.800 1.00 83.81 142 SER A N 1
ATOM 1152 C CA . SER A 1 142 ? -3.318 -15.491 24.045 1.00 83.81 142 SER A CA 1
ATOM 1153 C C . SER A 1 142 ? -3.763 -15.174 22.611 1.00 83.81 142 SER A C 1
ATOM 1155 O O . SER A 1 142 ? -4.138 -16.073 21.857 1.00 83.81 142 SER A O 1
ATOM 1157 N N . ALA A 1 143 ? -3.754 -13.898 22.215 1.00 83.62 143 ALA A N 1
ATOM 1158 C CA . ALA A 1 143 ? -4.267 -13.477 20.923 1.00 83.62 143 ALA A CA 1
ATOM 1159 C C . ALA A 1 143 ? -3.290 -13.812 19.784 1.00 83.62 143 ALA A C 1
ATOM 1161 O O . ALA A 1 143 ? -2.123 -13.433 19.802 1.00 83.62 143 ALA A O 1
ATOM 1162 N N . LYS A 1 144 ? -3.800 -14.453 18.724 1.00 86.50 144 LYS A N 1
ATOM 1163 C CA . LYS A 1 144 ? -3.039 -14.735 17.489 1.00 86.50 144 LYS A CA 1
ATOM 1164 C C . LYS A 1 144 ? -2.672 -13.468 16.702 1.00 86.50 144 LYS A C 1
ATOM 1166 O O . LYS A 1 144 ? -1.752 -13.484 15.891 1.00 86.50 144 LYS A O 1
ATOM 1171 N N . ILE A 1 145 ? -3.429 -12.389 16.891 1.00 84.75 145 ILE A N 1
ATOM 1172 C CA . ILE A 1 145 ? -3.281 -11.116 16.179 1.00 84.75 145 ILE A CA 1
ATOM 1173 C C . ILE A 1 145 ? -2.969 -10.041 17.211 1.00 84.75 145 ILE A C 1
ATOM 1175 O O . ILE A 1 145 ? -3.631 -9.998 18.245 1.00 84.75 145 ILE A O 1
ATOM 1179 N N . ASN A 1 146 ? -2.023 -9.149 16.903 1.00 88.00 146 ASN A N 1
ATOM 1180 C CA . ASN A 1 146 ? -1.699 -8.010 17.760 1.00 88.00 146 ASN A CA 1
ATOM 1181 C C . ASN A 1 146 ? -2.957 -7.136 18.008 1.00 88.00 146 ASN A C 1
ATOM 1183 O O . ASN A 1 146 ? -3.451 -6.502 17.063 1.00 88.00 146 ASN A O 1
ATOM 1187 N N . PRO A 1 147 ? -3.470 -7.070 19.255 1.00 88.81 147 PRO A N 1
ATOM 1188 C CA . PRO A 1 147 ? -4.670 -6.302 19.587 1.00 88.81 147 PRO A CA 1
ATOM 1189 C C . PRO A 1 147 ? -4.499 -4.788 19.417 1.00 88.81 147 PRO A C 1
ATOM 1191 O O . PRO A 1 147 ? -5.474 -4.095 19.124 1.00 88.81 147 PRO A O 1
ATOM 1194 N N . TYR A 1 148 ? -3.267 -4.290 19.534 1.00 89.56 148 TYR A N 1
ATOM 1195 C CA . TYR A 1 148 ? -2.919 -2.869 19.468 1.00 89.56 148 TYR A CA 1
ATOM 1196 C C . TYR A 1 148 ? -2.445 -2.434 18.077 1.00 89.56 148 TYR A C 1
ATOM 1198 O O . TYR A 1 148 ? -1.839 -1.375 17.926 1.00 89.56 148 TYR A O 1
ATOM 1206 N N . ARG A 1 149 ? -2.714 -3.231 17.031 1.00 89.50 149 ARG A N 1
ATOM 1207 C CA . ARG A 1 149 ? -2.421 -2.799 15.660 1.00 89.50 149 ARG A CA 1
ATOM 1208 C C . ARG A 1 149 ? -3.251 -1.561 15.309 1.00 89.50 149 ARG A C 1
ATOM 1210 O O . ARG A 1 149 ? -4.469 -1.548 15.487 1.00 89.50 149 ARG A O 1
ATOM 1217 N N . THR A 1 150 ? -2.579 -0.546 14.780 1.00 88.00 150 THR A N 1
ATOM 1218 C CA . THR A 1 150 ? -3.180 0.725 14.347 1.00 88.00 150 THR A CA 1
ATOM 1219 C C . THR A 1 150 ? -3.283 0.835 12.830 1.00 88.00 150 THR A C 1
ATOM 1221 O O . THR A 1 150 ? -3.966 1.721 12.328 1.00 88.00 150 THR A O 1
ATOM 1224 N N . HIS A 1 151 ? -2.668 -0.091 12.089 1.00 88.81 151 HIS A N 1
ATOM 1225 C CA . HIS A 1 151 ? -2.732 -0.148 10.634 1.00 88.81 151 HIS A CA 1
ATOM 1226 C C . HIS A 1 151 ? -3.217 -1.506 10.121 1.00 88.81 151 HIS A C 1
ATOM 1228 O O . HIS A 1 151 ? -2.791 -2.559 10.597 1.00 88.81 151 HIS A O 1
ATOM 1234 N N . TYR A 1 152 ? -4.099 -1.460 9.124 1.00 87.69 152 TYR A N 1
ATOM 1235 C CA . TYR A 1 152 ? -4.586 -2.604 8.364 1.00 87.69 152 TYR A CA 1
ATOM 1236 C C . TYR A 1 152 ? -4.049 -2.547 6.926 1.00 87.69 152 TYR A C 1
ATOM 1238 O O . TYR A 1 152 ? -4.158 -1.517 6.260 1.00 87.69 152 TYR A O 1
ATOM 1246 N N . GLY A 1 153 ? -3.485 -3.660 6.449 1.00 83.50 153 GLY A N 1
ATOM 1247 C CA . GLY A 1 153 ? -2.853 -3.770 5.128 1.00 83.50 153 GLY A CA 1
ATOM 1248 C C . GLY A 1 153 ? -1.336 -3.541 5.140 1.00 83.50 153 GLY A C 1
ATOM 1249 O O . GLY A 1 153 ? -0.695 -3.578 6.191 1.00 83.50 153 GLY A O 1
ATOM 1250 N N . LEU A 1 154 ? -0.751 -3.338 3.953 1.00 70.56 154 LEU A N 1
ATOM 1251 C CA . LEU A 1 154 ? 0.679 -3.050 3.801 1.00 70.56 154 LEU A CA 1
ATOM 1252 C C . LEU A 1 154 ? 1.014 -1.702 4.437 1.00 70.56 154 LEU A C 1
ATOM 1254 O O . LEU A 1 154 ? 0.392 -0.690 4.110 1.00 70.56 154 LEU A O 1
ATOM 1258 N N . SER A 1 155 ? 2.013 -1.679 5.319 1.00 68.81 155 SER A N 1
ATOM 1259 C CA . SER A 1 155 ? 2.495 -0.425 5.891 1.00 68.81 155 SER A CA 1
ATOM 1260 C C . SER A 1 155 ? 3.115 0.460 4.794 1.00 68.81 155 SER A C 1
ATOM 1262 O O . SER A 1 155 ? 3.673 -0.064 3.821 1.00 68.81 155 SER A O 1
ATOM 1264 N N . PRO A 1 156 ? 3.066 1.801 4.933 1.00 66.50 156 PRO A N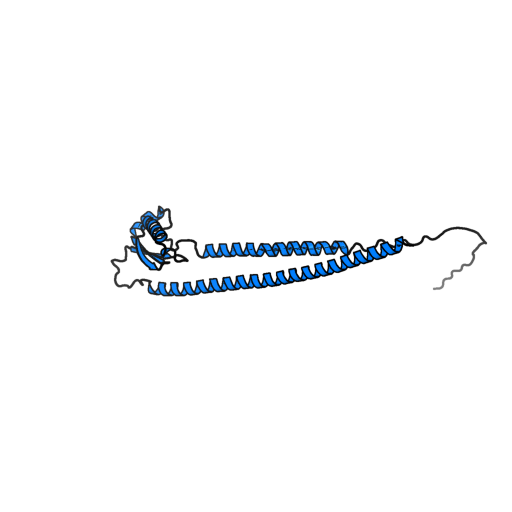 1
ATOM 1265 C CA . PRO A 1 156 ? 3.689 2.713 3.966 1.00 66.50 156 PRO A CA 1
ATOM 1266 C C . PRO A 1 156 ? 5.177 2.413 3.738 1.00 66.50 156 PRO A C 1
ATOM 1268 O O . PRO A 1 156 ? 5.688 2.545 2.625 1.00 66.50 156 PRO A O 1
ATOM 1271 N N . GLY A 1 157 ? 5.865 1.965 4.795 1.00 68.81 157 GLY A N 1
ATOM 1272 C CA . GLY A 1 157 ? 7.277 1.598 4.740 1.00 68.81 157 GLY A CA 1
ATOM 1273 C C . GLY A 1 157 ? 7.531 0.447 3.772 1.00 68.81 157 GLY A C 1
ATOM 1274 O O . GLY A 1 157 ? 8.371 0.575 2.888 1.00 68.81 157 GLY A O 1
ATOM 1275 N N . VAL A 1 158 ? 6.758 -0.639 3.869 1.00 73.69 158 VAL A N 1
ATOM 1276 C CA . VAL A 1 158 ? 6.943 -1.819 3.006 1.00 73.69 158 VAL A CA 1
ATOM 1277 C C . VAL A 1 158 ? 6.699 -1.474 1.537 1.00 73.69 158 VAL A C 1
ATOM 1279 O O . VAL A 1 158 ? 7.492 -1.864 0.684 1.00 73.69 158 VAL A O 1
ATOM 1282 N N . SER A 1 159 ? 5.665 -0.680 1.239 1.00 68.38 159 SER A N 1
ATOM 1283 C CA . SER A 1 159 ? 5.421 -0.216 -0.133 1.00 68.38 159 SER A CA 1
ATOM 1284 C C . SER A 1 159 ? 6.603 0.587 -0.683 1.00 68.38 159 SER A C 1
ATOM 1286 O O . SER A 1 159 ? 6.986 0.397 -1.831 1.00 68.38 159 SER A O 1
ATOM 1288 N N . THR A 1 160 ? 7.200 1.454 0.137 1.00 74.69 160 THR A N 1
ATOM 1289 C CA . THR A 1 160 ? 8.343 2.283 -0.272 1.00 74.69 160 THR A CA 1
ATOM 1290 C C . THR A 1 160 ? 9.577 1.429 -0.569 1.00 74.69 160 THR A C 1
ATOM 1292 O O . THR A 1 160 ? 10.233 1.635 -1.588 1.00 74.69 160 THR A O 1
ATOM 1295 N N . PHE A 1 161 ? 9.870 0.433 0.274 1.00 80.94 161 PHE A N 1
ATOM 1296 C CA . PHE A 1 161 ? 10.984 -0.494 0.048 1.00 80.94 161 PHE A CA 1
ATOM 1297 C C . PHE A 1 161 ? 10.824 -1.298 -1.245 1.00 80.94 161 PHE A C 1
ATOM 1299 O O . PHE A 1 161 ? 11.794 -1.440 -1.988 1.00 80.94 161 PHE A O 1
ATOM 1306 N N . ILE A 1 162 ? 9.612 -1.780 -1.542 1.00 81.12 162 ILE A N 1
ATOM 1307 C CA . ILE A 1 162 ? 9.332 -2.516 -2.783 1.00 81.12 162 ILE A CA 1
ATOM 1308 C C . ILE A 1 162 ? 9.597 -1.624 -4.000 1.00 81.12 162 ILE A C 1
ATOM 1310 O O . ILE A 1 162 ? 10.301 -2.041 -4.917 1.00 81.12 162 ILE A O 1
ATOM 1314 N N . THR A 1 163 ? 9.103 -0.384 -3.996 1.00 78.56 163 THR A N 1
ATOM 1315 C CA . THR A 1 163 ? 9.332 0.557 -5.102 1.00 78.56 163 THR A CA 1
ATOM 1316 C C . THR A 1 163 ? 10.819 0.851 -5.305 1.00 78.56 163 THR A C 1
ATOM 1318 O O . THR A 1 163 ? 11.295 0.838 -6.440 1.00 78.56 163 THR A O 1
ATOM 1321 N N . ILE A 1 164 ? 11.576 1.062 -4.222 1.00 85.12 164 ILE A N 1
ATOM 1322 C CA . ILE A 1 164 ? 13.030 1.274 -4.295 1.00 85.12 164 ILE A CA 1
ATOM 1323 C C . ILE A 1 164 ? 13.720 0.048 -4.901 1.00 85.12 164 ILE A C 1
ATOM 1325 O O . ILE A 1 164 ? 14.509 0.196 -5.835 1.00 85.12 164 ILE A O 1
ATOM 1329 N N . ALA A 1 165 ? 13.394 -1.156 -4.429 1.00 86.50 165 ALA A N 1
ATOM 1330 C CA . ALA A 1 165 ? 13.983 -2.391 -4.935 1.00 86.50 165 ALA A CA 1
ATOM 1331 C C . ALA A 1 165 ? 13.716 -2.578 -6.438 1.00 86.50 165 ALA A C 1
ATOM 1333 O O . ALA A 1 165 ? 14.644 -2.835 -7.203 1.00 86.50 165 ALA A O 1
ATOM 1334 N N . VAL A 1 166 ? 12.473 -2.365 -6.880 1.00 87.31 166 VAL A N 1
ATOM 1335 C CA . VAL A 1 166 ? 12.105 -2.440 -8.302 1.00 87.31 166 VAL A CA 1
ATOM 1336 C C . VAL A 1 166 ? 12.876 -1.402 -9.119 1.00 87.31 166 VAL A C 1
ATOM 1338 O O . VAL A 1 166 ? 13.418 -1.736 -10.169 1.00 87.31 166 VAL A O 1
ATOM 1341 N N . SER A 1 167 ? 12.999 -0.168 -8.624 1.00 82.69 167 SER A N 1
ATOM 1342 C CA . SER A 1 167 ? 13.748 0.883 -9.322 1.00 82.69 167 SER A CA 1
ATOM 1343 C C . SER A 1 167 ? 15.231 0.539 -9.496 1.00 82.69 167 SER A C 1
ATOM 1345 O O . SER A 1 167 ? 15.779 0.755 -10.575 1.00 82.69 167 SER A O 1
ATOM 1347 N N . MET A 1 168 ? 15.872 -0.079 -8.495 1.00 87.81 168 MET A N 1
ATOM 1348 C CA . MET A 1 168 ? 17.265 -0.522 -8.616 1.00 87.81 168 MET A CA 1
ATOM 1349 C C . MET A 1 168 ? 17.434 -1.590 -9.699 1.00 87.81 168 MET A C 1
ATOM 1351 O O . MET A 1 168 ? 18.414 -1.557 -10.439 1.00 87.81 168 MET A O 1
ATOM 1355 N N . VAL A 1 169 ? 16.477 -2.513 -9.816 1.00 87.44 169 VAL A N 1
ATOM 1356 C CA . VAL A 1 169 ? 16.493 -3.552 -10.857 1.00 87.44 169 VAL A CA 1
ATOM 1357 C C . VAL A 1 169 ? 16.286 -2.947 -12.245 1.00 87.44 169 VAL A C 1
ATOM 1359 O O . VAL A 1 169 ? 16.974 -3.314 -13.190 1.00 87.44 169 VAL A O 1
ATOM 1362 N N . VAL A 1 170 ? 15.373 -1.986 -12.383 1.00 87.12 170 VAL A N 1
ATOM 1363 C CA . VAL A 1 170 ? 15.135 -1.319 -13.671 1.00 87.12 170 VAL A CA 1
ATOM 1364 C C . VAL A 1 170 ? 16.367 -0.533 -14.125 1.00 87.12 170 VAL A C 1
ATOM 1366 O O . VAL A 1 170 ? 16.674 -0.528 -15.313 1.00 87.12 170 VAL A O 1
ATOM 1369 N N . LEU A 1 171 ? 17.105 0.084 -13.197 1.00 85.25 171 LEU A N 1
ATOM 1370 C CA . LEU A 1 171 ? 18.323 0.841 -13.506 1.00 85.25 171 LEU A CA 1
ATOM 1371 C C . LEU A 1 171 ? 19.549 -0.048 -13.770 1.00 85.25 171 LEU A C 1
ATOM 1373 O O . LEU A 1 171 ? 20.447 0.359 -14.510 1.00 85.25 171 LEU A O 1
ATOM 1377 N N . SER A 1 172 ? 19.606 -1.259 -13.211 1.00 87.00 172 SER A N 1
ATOM 1378 C CA . SER A 1 172 ? 20.752 -2.156 -13.404 1.00 87.00 172 SER A CA 1
ATOM 1379 C C . SER A 1 172 ? 20.827 -2.735 -14.820 1.00 87.00 172 SER A C 1
ATOM 1381 O O . SER A 1 172 ? 21.925 -2.926 -15.340 1.00 87.00 172 SER A O 1
ATOM 1383 N N . VAL A 1 173 ? 19.684 -2.952 -15.479 1.00 84.81 173 VAL A N 1
ATOM 1384 C CA . VAL A 1 173 ? 19.608 -3.481 -16.853 1.00 84.81 173 VAL A CA 1
ATOM 1385 C C . VAL A 1 173 ? 20.301 -2.574 -17.888 1.00 84.81 173 VAL A C 1
ATOM 1387 O O . VAL A 1 173 ? 21.207 -3.059 -18.571 1.00 84.81 173 VAL A O 1
ATOM 1390 N N . PRO A 1 174 ? 19.960 -1.276 -18.027 1.00 83.31 174 PRO A N 1
ATOM 1391 C CA . PRO A 1 174 ? 20.639 -0.394 -18.974 1.00 83.31 174 PRO A CA 1
ATOM 1392 C C . PRO A 1 174 ? 22.104 -0.151 -18.593 1.00 83.31 174 PRO A C 1
ATOM 1394 O O . PRO A 1 174 ? 22.951 -0.086 -19.482 1.00 83.31 174 PRO A O 1
ATOM 1397 N N . ALA A 1 175 ? 22.433 -0.091 -17.297 1.00 85.25 175 ALA A N 1
ATOM 1398 C CA . ALA A 1 175 ? 23.818 0.039 -16.844 1.00 85.25 175 ALA A CA 1
ATOM 1399 C C . ALA A 1 175 ? 24.677 -1.167 -17.268 1.00 85.25 175 ALA A C 1
ATOM 1401 O O . ALA A 1 175 ? 25.783 -0.998 -17.784 1.00 85.25 175 ALA A O 1
ATOM 1402 N N . TYR A 1 176 ? 24.148 -2.385 -17.115 1.00 91.12 176 TYR A N 1
ATOM 1403 C CA . TYR A 1 176 ? 24.819 -3.611 -17.542 1.00 91.12 176 TYR A CA 1
ATOM 1404 C C . TYR A 1 176 ? 24.988 -3.674 -19.065 1.00 91.12 176 TYR A C 1
ATOM 1406 O O . TYR A 1 176 ? 26.073 -3.992 -19.553 1.00 91.12 176 TYR A O 1
ATOM 1414 N N . LEU A 1 177 ? 23.944 -3.328 -19.824 1.00 87.81 177 LEU A N 1
ATOM 1415 C CA . LEU A 1 177 ? 24.002 -3.294 -21.287 1.00 87.81 177 LEU A CA 1
ATOM 1416 C C . LEU A 1 177 ? 25.018 -2.264 -21.798 1.00 87.81 177 LEU A C 1
ATOM 1418 O O . LEU A 1 177 ? 25.808 -2.581 -22.687 1.00 87.81 177 LEU A O 1
ATOM 1422 N N . GLY A 1 178 ? 25.048 -1.066 -21.207 1.00 86.62 178 GLY A N 1
ATOM 1423 C CA . GLY A 1 178 ? 26.034 -0.034 -21.530 1.00 86.62 178 GLY A CA 1
ATOM 1424 C C . GLY A 1 178 ? 27.468 -0.496 -21.257 1.00 86.62 178 GLY A C 1
ATOM 1425 O O . GLY A 1 178 ? 28.344 -0.337 -22.108 1.00 86.62 178 GLY A O 1
ATOM 1426 N N . PHE A 1 179 ? 27.703 -1.155 -20.120 1.00 87.69 179 PHE A N 1
ATOM 1427 C CA . PHE A 1 179 ? 29.007 -1.728 -19.780 1.00 87.69 179 PHE A CA 1
ATOM 1428 C C . PHE A 1 179 ? 29.434 -2.853 -20.743 1.00 87.69 179 PHE A C 1
ATOM 1430 O O . PHE A 1 179 ? 30.568 -2.874 -21.231 1.00 87.69 179 PHE A O 1
ATOM 1437 N N . ALA A 1 180 ? 28.524 -3.773 -21.075 1.00 88.00 180 ALA A N 1
ATOM 1438 C CA . ALA A 1 180 ? 28.780 -4.855 -22.028 1.00 88.00 180 ALA A CA 1
ATOM 1439 C C . ALA A 1 180 ? 29.058 -4.333 -23.451 1.00 88.00 180 ALA A C 1
ATOM 1441 O O . ALA A 1 180 ? 29.850 -4.914 -24.195 1.00 88.00 180 ALA A O 1
ATOM 1442 N N . PHE A 1 181 ? 28.427 -3.226 -23.841 1.00 89.19 181 PHE A N 1
ATOM 1443 C CA . PHE A 1 181 ? 28.699 -2.561 -25.110 1.00 89.19 181 PHE A CA 1
ATOM 1444 C C . PHE A 1 181 ? 30.067 -1.869 -25.110 1.00 89.19 181 PHE A C 1
ATOM 1446 O O . PHE A 1 181 ? 30.857 -2.088 -26.028 1.00 89.19 181 PHE A O 1
ATOM 1453 N N . ALA A 1 182 ? 30.382 -1.095 -24.066 1.00 84.88 182 ALA A N 1
ATOM 1454 C CA . ALA A 1 182 ? 31.659 -0.395 -23.940 1.00 84.88 182 ALA A CA 1
ATOM 1455 C C . ALA A 1 182 ? 32.850 -1.364 -23.978 1.00 84.88 182 ALA A C 1
ATOM 1457 O O . ALA A 1 182 ? 33.814 -1.135 -24.706 1.00 84.88 182 ALA A O 1
ATOM 1458 N N . THR A 1 183 ? 32.758 -2.490 -23.270 1.00 85.69 183 THR A N 1
ATOM 1459 C CA . THR A 1 183 ? 33.805 -3.527 -23.274 1.00 85.69 183 THR A CA 1
ATOM 1460 C C . THR A 1 183 ? 34.003 -4.162 -24.654 1.00 85.69 183 THR A C 1
ATOM 1462 O O . THR A 1 183 ? 35.142 -4.361 -25.073 1.00 85.69 183 THR A O 1
ATOM 1465 N N . LYS A 1 184 ? 32.927 -4.410 -25.414 1.00 86.06 184 LYS A N 1
ATOM 1466 C CA . LYS A 1 184 ? 33.024 -4.880 -26.809 1.00 86.06 184 LYS A CA 1
ATOM 1467 C C . LYS A 1 184 ? 33.602 -3.828 -27.753 1.00 86.06 184 LYS A C 1
ATOM 1469 O O . LYS A 1 184 ? 34.311 -4.184 -28.692 1.00 86.06 184 LYS A O 1
ATOM 1474 N N . LEU A 1 185 ? 33.292 -2.551 -27.531 1.00 81.75 185 LEU A N 1
ATOM 1475 C CA . LEU A 1 185 ? 33.810 -1.463 -28.353 1.00 81.75 185 LEU A CA 1
ATOM 1476 C C . LEU A 1 185 ? 35.318 -1.305 -28.130 1.00 81.75 185 LEU A C 1
ATOM 1478 O O . LEU A 1 185 ? 36.078 -1.383 -29.089 1.00 81.75 185 LEU A O 1
ATOM 1482 N N . LEU A 1 186 ? 35.750 -1.168 -26.871 1.00 77.12 186 LEU A N 1
ATOM 1483 C CA . LEU A 1 186 ? 37.153 -0.959 -26.503 1.00 77.12 186 LEU A CA 1
ATOM 1484 C C . LEU A 1 186 ? 38.028 -2.183 -26.816 1.00 77.12 186 LEU A C 1
ATOM 1486 O O . LEU A 1 186 ? 39.117 -2.016 -27.357 1.00 77.12 186 LEU A O 1
ATOM 1490 N N . GLY A 1 187 ? 37.540 -3.407 -26.586 1.00 67.56 187 GLY A N 1
ATOM 1491 C CA . GLY A 1 187 ? 38.296 -4.626 -26.903 1.00 67.56 187 GLY A CA 1
ATOM 1492 C C . GLY A 1 187 ? 38.611 -4.798 -28.396 1.00 67.56 187 GLY A C 1
ATOM 1493 O O . GLY A 1 187 ? 39.612 -5.412 -28.758 1.00 67.56 187 GLY A O 1
ATOM 1494 N N . ASN A 1 188 ? 37.801 -4.209 -29.281 1.00 63.88 188 ASN A N 1
ATOM 1495 C CA . ASN A 1 188 ? 38.036 -4.241 -30.726 1.00 63.88 188 ASN A CA 1
ATOM 1496 C C . ASN A 1 188 ? 39.047 -3.184 -31.213 1.00 63.88 188 ASN A C 1
ATOM 1498 O O . ASN A 1 188 ? 39.512 -3.282 -32.354 1.00 63.88 188 ASN A O 1
ATOM 1502 N N . PHE A 1 189 ? 39.380 -2.177 -30.396 1.00 59.50 189 PHE A N 1
ATOM 1503 C CA . PHE A 1 189 ? 40.327 -1.121 -30.771 1.00 59.50 189 PHE A CA 1
ATOM 1504 C C . PHE A 1 189 ? 41.796 -1.539 -30.585 1.00 59.50 189 PHE A C 1
ATOM 1506 O O . PHE A 1 189 ? 42.616 -1.194 -31.437 1.00 59.50 189 PHE A O 1
ATOM 1513 N N . ASP A 1 190 ? 42.126 -2.350 -29.574 1.00 58.59 190 ASP A N 1
ATOM 1514 C CA . ASP A 1 190 ? 43.511 -2.800 -29.328 1.00 58.59 190 ASP A CA 1
ATOM 1515 C C . ASP A 1 190 ? 44.036 -3.791 -30.384 1.00 58.59 190 ASP A C 1
ATOM 1517 O O . ASP A 1 190 ? 45.217 -3.785 -30.728 1.00 58.59 190 ASP A O 1
ATOM 1521 N N . ALA A 1 191 ? 43.167 -4.612 -30.982 1.00 53.28 191 ALA A N 1
ATOM 1522 C CA . ALA A 1 191 ? 43.597 -5.639 -31.937 1.00 53.28 191 ALA A CA 1
ATOM 1523 C C . ALA A 1 191 ? 43.992 -5.090 -33.325 1.00 53.28 191 ALA A C 1
ATOM 1525 O O . ALA A 1 191 ? 44.669 -5.776 -34.091 1.00 53.28 191 ALA A O 1
ATOM 1526 N N . LYS A 1 192 ? 43.579 -3.865 -33.683 1.00 51.44 192 LYS A N 1
ATOM 1527 C CA . LYS A 1 192 ? 43.850 -3.278 -35.012 1.00 51.44 192 LYS A CA 1
ATOM 1528 C C . LYS A 1 192 ? 45.069 -2.359 -35.061 1.00 51.44 192 LYS A C 1
ATOM 1530 O O . LYS A 1 192 ? 45.588 -2.134 -36.153 1.00 51.44 192 LYS A O 1
ATOM 1535 N N . SER A 1 193 ? 45.535 -1.835 -33.930 1.00 53.91 193 SER A N 1
ATOM 1536 C CA . SER A 1 193 ? 46.646 -0.872 -33.895 1.00 53.91 193 SER A CA 1
ATOM 1537 C C . SER A 1 193 ? 48.032 -1.531 -33.955 1.00 53.91 193 SER A C 1
ATOM 1539 O O . SER A 1 193 ? 48.990 -0.881 -34.368 1.00 53.91 193 SER A O 1
ATOM 1541 N N . LEU A 1 194 ? 48.149 -2.826 -33.635 1.00 52.38 194 LEU A N 1
ATOM 1542 C CA . LEU A 1 194 ? 49.440 -3.531 -33.586 1.00 52.38 194 LEU A CA 1
ATOM 1543 C C . LEU A 1 194 ? 49.806 -4.308 -34.860 1.00 52.38 194 LEU A C 1
ATOM 1545 O O . LEU A 1 194 ? 50.929 -4.788 -34.984 1.00 52.38 194 LEU A O 1
ATOM 1549 N N . GLN A 1 195 ? 48.908 -4.410 -35.843 1.00 53.50 195 GLN A N 1
ATOM 1550 C CA . GLN A 1 195 ? 49.137 -5.210 -37.051 1.00 53.50 195 GLN A CA 1
ATOM 1551 C C . GLN A 1 195 ? 49.481 -4.352 -38.275 1.00 53.50 195 GLN A C 1
ATOM 1553 O O . GLN A 1 195 ? 48.978 -4.571 -39.377 1.00 53.50 195 GLN A O 1
ATOM 1558 N N . SER A 1 196 ? 50.372 -3.371 -38.099 1.00 52.75 196 SER A N 1
ATOM 1559 C CA . SER A 1 196 ? 51.029 -2.712 -39.227 1.00 52.75 196 SER A CA 1
ATOM 1560 C C . SER A 1 196 ? 52.507 -3.119 -39.316 1.00 52.75 196 SER A C 1
ATOM 1562 O O . SER A 1 196 ? 53.363 -2.593 -38.618 1.00 52.75 196 SER A O 1
ATOM 1564 N N . LYS A 1 197 ? 52.770 -4.010 -40.291 1.00 46.28 197 LYS A N 1
ATOM 1565 C CA . LYS A 1 197 ? 53.992 -4.096 -41.123 1.00 46.28 197 LYS A CA 1
ATOM 1566 C C . LYS A 1 197 ? 55.171 -4.957 -40.597 1.00 46.28 197 LYS A C 1
ATOM 1568 O O . LYS A 1 197 ? 55.971 -4.462 -39.809 1.00 46.28 197 LYS A O 1
ATOM 1573 N N . PRO A 1 198 ? 55.399 -6.188 -41.118 1.00 45.97 198 PRO A N 1
ATOM 1574 C CA . PRO A 1 198 ? 56.720 -6.801 -41.032 1.00 45.97 198 PRO A CA 1
ATOM 1575 C C . PRO A 1 198 ? 57.673 -6.108 -42.019 1.00 45.97 198 PRO A C 1
ATOM 1577 O O . PRO A 1 198 ? 57.288 -5.684 -43.114 1.00 45.97 198 PRO A O 1
ATOM 1580 N N . ALA A 1 199 ? 58.908 -5.934 -41.558 1.00 49.41 199 ALA A N 1
ATOM 1581 C CA . ALA A 1 199 ? 59.964 -5.147 -42.168 1.00 49.41 199 ALA A CA 1
ATOM 1582 C C . ALA A 1 199 ? 60.348 -5.627 -43.578 1.00 49.41 199 ALA A C 1
ATOM 1584 O O . ALA A 1 199 ? 60.432 -6.816 -43.868 1.00 49.41 199 ALA A O 1
ATOM 1585 N N . LYS A 1 200 ? 60.609 -4.650 -44.447 1.00 44.66 200 LYS A N 1
ATOM 1586 C CA . LYS A 1 200 ? 61.162 -4.814 -45.792 1.00 44.66 200 LYS A CA 1
ATOM 1587 C C . LYS A 1 200 ? 62.574 -5.403 -45.673 1.00 44.66 200 LYS A C 1
ATOM 1589 O O . LYS A 1 200 ? 63.427 -4.780 -45.047 1.00 44.66 200 LYS A O 1
ATOM 1594 N N . GLU A 1 201 ? 62.800 -6.578 -46.253 1.00 50.56 201 GLU A N 1
ATOM 1595 C CA . GLU A 1 201 ? 64.114 -7.228 -46.313 1.00 50.56 201 GLU A CA 1
ATOM 1596 C C . GLU A 1 201 ? 65.164 -6.311 -46.968 1.00 50.56 201 GLU A C 1
ATOM 1598 O O . GLU A 1 201 ? 64.934 -5.708 -48.021 1.00 50.56 201 GLU A O 1
ATOM 1603 N N . LEU A 1 202 ? 66.314 -6.192 -46.301 1.00 54.03 202 LEU A N 1
ATOM 1604 C CA . LEU A 1 202 ? 67.506 -5.460 -46.735 1.00 54.03 202 LEU A CA 1
ATOM 1605 C C . LEU A 1 202 ? 68.243 -6.256 -47.839 1.00 54.03 202 LEU A C 1
ATOM 1607 O O . LEU A 1 202 ? 68.366 -7.476 -47.704 1.00 54.03 202 LEU A O 1
ATOM 1611 N N . PRO A 1 203 ? 68.792 -5.627 -48.899 1.00 52.19 203 PRO A N 1
ATOM 1612 C CA . PRO A 1 203 ? 69.577 -6.349 -49.896 1.00 52.19 203 PRO A CA 1
ATOM 1613 C C . PRO A 1 203 ? 70.969 -6.732 -49.361 1.00 52.19 203 PRO A C 1
ATOM 1615 O O . PRO A 1 203 ? 71.683 -5.926 -48.766 1.00 52.19 203 PRO A O 1
ATOM 1618 N N . LYS A 1 204 ? 71.333 -7.994 -49.604 1.00 41.31 204 LYS A N 1
ATOM 1619 C CA . LYS A 1 204 ? 72.559 -8.696 -49.188 1.00 41.31 204 LYS A CA 1
ATOM 1620 C C . LYS A 1 204 ? 73.808 -8.167 -49.936 1.00 41.31 204 LYS A C 1
ATOM 1622 O O . LYS A 1 204 ? 73.723 -8.024 -51.159 1.00 41.31 204 LYS A O 1
ATOM 1627 N N . PRO A 1 205 ? 74.966 -7.933 -49.283 1.00 46.66 205 PRO A N 1
ATOM 1628 C CA . PRO A 1 205 ? 76.205 -7.585 -49.978 1.00 46.66 205 PRO A CA 1
ATOM 1629 C C . PRO A 1 205 ? 76.844 -8.835 -50.600 1.00 46.66 205 PRO A C 1
ATOM 1631 O O . PRO A 1 205 ? 76.876 -9.898 -49.981 1.00 46.66 205 PRO A O 1
ATOM 1634 N N . LYS A 1 206 ? 77.335 -8.708 -51.839 1.00 42.34 206 LYS A N 1
ATOM 1635 C CA . LYS A 1 206 ? 78.145 -9.729 -52.519 1.00 42.34 206 LYS A CA 1
ATOM 1636 C C . LYS A 1 206 ? 79.597 -9.606 -52.061 1.00 42.34 206 LYS A C 1
ATOM 1638 O O . LYS A 1 206 ? 80.157 -8.514 -52.102 1.00 42.34 206 LYS A O 1
ATOM 1643 N N . GLU A 1 207 ? 80.175 -10.727 -51.656 1.00 45.19 207 GLU A N 1
ATOM 1644 C CA . GLU A 1 207 ? 81.555 -10.863 -51.202 1.00 45.19 207 GLU A CA 1
ATOM 1645 C C . GLU A 1 207 ? 82.372 -11.705 -52.196 1.00 45.19 207 GLU A C 1
ATOM 1647 O O . GLU A 1 207 ? 81.835 -12.632 -52.804 1.00 45.19 207 GLU A O 1
ATOM 1652 N N . ALA A 1 208 ? 83.667 -11.365 -52.258 1.00 49.72 208 ALA A N 1
ATOM 1653 C CA . ALA A 1 208 ? 84.825 -12.055 -52.843 1.00 49.72 208 ALA A CA 1
ATOM 1654 C C . ALA A 1 208 ? 85.163 -11.810 -54.330 1.00 49.72 208 ALA A C 1
ATOM 1656 O O . ALA A 1 208 ? 84.384 -12.129 -55.221 1.00 49.72 208 ALA A O 1
ATOM 1657 N N . GLU A 1 209 ? 86.374 -11.276 -54.587 1.00 46.69 209 GLU A N 1
ATOM 1658 C CA . GLU A 1 209 ? 87.561 -12.061 -55.026 1.00 46.69 209 GLU A CA 1
ATOM 1659 C C . GLU A 1 209 ? 88.704 -11.106 -55.526 1.00 46.69 209 GLU A C 1
ATOM 1661 O O . G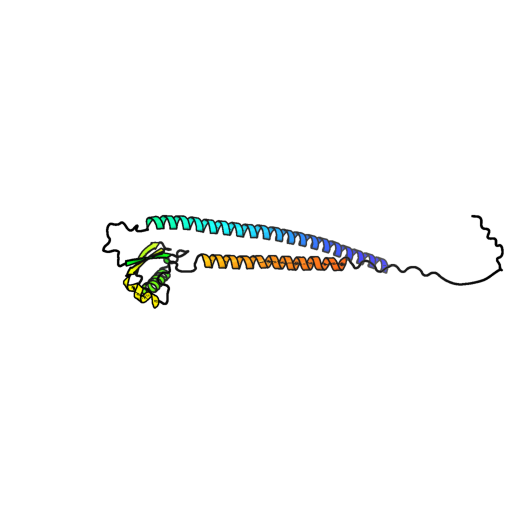LU A 1 209 ? 88.491 -10.365 -56.476 1.00 46.69 209 GLU A O 1
ATOM 1666 N N . VAL A 1 210 ? 89.793 -10.854 -54.751 1.00 45.00 210 VAL A N 1
ATOM 1667 C CA . VAL A 1 210 ? 91.203 -11.383 -54.885 1.00 45.00 210 VAL A CA 1
ATOM 1668 C C . VAL A 1 210 ? 92.021 -10.669 -56.007 1.00 45.00 210 VAL A C 1
ATOM 1670 O O . VAL A 1 210 ? 91.495 -10.463 -57.083 1.00 45.00 210 VAL A O 1
ATOM 1673 N N . ALA A 1 211 ? 93.294 -10.225 -55.923 1.00 45.03 211 ALA A N 1
ATOM 1674 C CA . ALA A 1 211 ? 94.453 -10.468 -55.049 1.00 45.03 211 ALA A CA 1
ATOM 1675 C C . ALA A 1 211 ? 95.580 -9.393 -55.203 1.00 45.03 211 ALA A C 1
ATOM 1677 O O . ALA A 1 211 ? 95.926 -9.053 -56.327 1.00 45.03 211 ALA A O 1
ATOM 1678 N N . LYS A 1 212 ? 96.246 -9.076 -54.064 1.00 48.47 212 LYS A N 1
ATOM 1679 C CA . LYS A 1 212 ? 97.720 -9.027 -53.765 1.00 48.47 212 LYS A CA 1
ATOM 1680 C C . LYS A 1 212 ? 98.678 -8.011 -54.469 1.00 48.47 212 LYS A C 1
ATOM 1682 O O . LYS A 1 212 ? 98.387 -7.548 -55.559 1.00 48.47 212 LYS A O 1
ATOM 1687 N N . PRO A 1 213 ? 99.943 -7.854 -53.984 1.00 52.22 213 PRO A N 1
ATOM 1688 C CA . PRO A 1 213 ? 100.433 -7.445 -52.642 1.00 52.22 213 PRO A CA 1
ATOM 1689 C C . PRO A 1 213 ? 101.582 -6.383 -52.751 1.00 52.22 213 PRO A C 1
ATOM 1691 O O . PRO A 1 213 ? 101.932 -6.030 -53.866 1.00 52.22 213 PRO A O 1
ATOM 1694 N N . VAL A 1 214 ? 102.216 -5.911 -51.650 1.00 45.56 214 VAL A N 1
ATOM 1695 C CA . VAL A 1 214 ? 103.696 -5.661 -51.516 1.00 45.56 214 VAL A CA 1
ATOM 1696 C C . VAL A 1 214 ? 104.089 -4.947 -50.188 1.00 45.56 214 VAL A C 1
ATOM 1698 O O . VAL A 1 214 ? 103.698 -3.818 -49.927 1.00 45.56 214 VAL A O 1
ATOM 1701 N N . LYS A 1 215 ? 104.886 -5.689 -49.389 1.00 41.47 215 LYS A N 1
ATOM 1702 C CA . LYS A 1 215 ? 106.020 -5.403 -48.458 1.00 41.47 215 LYS A CA 1
ATOM 1703 C C . LYS A 1 215 ? 106.059 -4.174 -47.507 1.00 41.47 215 LYS A C 1
ATOM 1705 O O . LYS A 1 215 ? 106.277 -3.064 -47.961 1.00 41.47 215 LYS A O 1
ATOM 1710 N N . ASN A 1 216 ? 106.041 -4.484 -46.191 1.00 40.06 216 ASN A N 1
ATOM 1711 C CA . ASN A 1 216 ? 107.059 -4.282 -45.109 1.00 40.06 216 ASN A CA 1
ATOM 1712 C C . ASN A 1 216 ? 107.941 -2.998 -45.057 1.00 40.06 216 ASN A C 1
ATOM 1714 O O . ASN A 1 216 ? 108.279 -2.466 -46.104 1.00 40.06 216 ASN A O 1
ATOM 1718 N N . PRO A 1 217 ? 108.655 -2.710 -43.936 1.00 49.69 217 PRO A N 1
ATOM 1719 C CA . PRO A 1 217 ? 108.298 -2.675 -42.506 1.00 49.69 217 PRO A CA 1
ATOM 1720 C C . PRO A 1 217 ? 108.791 -1.371 -41.786 1.00 49.69 217 PRO A C 1
ATOM 1722 O O . PRO A 1 217 ? 109.581 -0.598 -42.316 1.00 49.69 217 PRO A O 1
ATOM 1725 N N . ILE A 1 218 ? 108.354 -1.163 -40.536 1.00 44.34 218 ILE A N 1
ATOM 1726 C CA . ILE A 1 218 ? 108.840 -0.186 -39.512 1.00 44.34 218 ILE A CA 1
ATOM 1727 C C . ILE A 1 218 ? 110.368 -0.389 -39.286 1.00 44.34 218 ILE A C 1
ATOM 1729 O O . ILE A 1 218 ? 110.744 -1.568 -39.325 1.00 44.34 218 ILE A O 1
ATOM 1733 N N . PRO A 1 219 ? 111.274 0.614 -39.024 1.00 51.19 219 PRO A N 1
ATOM 1734 C CA . PRO A 1 219 ? 111.465 1.147 -37.646 1.00 51.19 219 PRO A CA 1
ATOM 1735 C C . PRO A 1 219 ? 112.251 2.466 -37.360 1.00 51.19 219 PRO A C 1
ATOM 1737 O O . PRO A 1 219 ? 112.905 3.048 -38.219 1.00 51.19 219 PRO A O 1
ATOM 1740 N N . LYS A 1 220 ? 112.287 2.764 -36.038 1.00 41.66 220 LYS A N 1
ATOM 1741 C CA . LYS A 1 220 ? 113.221 3.583 -35.207 1.00 41.66 220 LYS A CA 1
ATOM 1742 C C . LYS A 1 220 ? 112.818 5.060 -35.028 1.00 41.66 220 LYS A C 1
ATOM 1744 O O . LYS A 1 220 ? 112.373 5.689 -35.970 1.00 41.66 220 LYS A O 1
ATOM 1749 N N . THR A 1 221 ? 112.901 5.696 -33.854 1.00 49.56 221 THR A N 1
ATOM 1750 C CA . THR A 1 221 ? 113.845 5.580 -32.717 1.00 49.56 221 THR A CA 1
ATOM 1751 C C . THR A 1 221 ? 113.160 6.249 -31.500 1.00 49.56 221 THR A C 1
ATOM 1753 O O . THR A 1 221 ? 112.487 7.257 -31.681 1.00 49.56 221 THR A O 1
ATOM 1756 N N . LEU A 1 222 ? 113.126 5.657 -30.293 1.00 46.69 222 LEU A N 1
ATOM 1757 C CA . LEU A 1 222 ? 113.944 6.071 -29.124 1.00 46.69 222 LEU A CA 1
ATOM 1758 C C . LEU A 1 222 ? 114.370 7.559 -29.208 1.00 46.69 222 LEU A C 1
ATOM 1760 O O . LEU A 1 222 ? 115.038 7.948 -30.153 1.00 46.69 222 LEU A O 1
ATOM 1764 N N . GLN A 1 223 ? 114.034 8.435 -28.263 1.00 51.09 223 GLN A N 1
ATOM 1765 C CA . GLN A 1 223 ? 114.696 8.489 -26.962 1.00 51.09 223 GLN A CA 1
ATOM 1766 C C . GLN A 1 223 ? 113.880 9.263 -25.915 1.00 51.09 223 GLN A C 1
ATOM 1768 O O . GLN A 1 223 ? 113.118 10.180 -26.198 1.00 51.09 223 GLN A O 1
ATOM 1773 N N . LYS A 1 224 ? 114.118 8.828 -24.683 1.00 44.62 224 LYS A N 1
ATOM 1774 C CA . LYS A 1 224 ? 113.662 9.309 -23.388 1.00 44.62 224 LYS A CA 1
ATOM 1775 C C . LYS A 1 224 ? 114.753 10.211 -22.805 1.00 44.62 224 LYS A C 1
ATOM 1777 O O . LYS A 1 224 ? 115.870 9.725 -22.678 1.00 44.62 224 LYS A O 1
ATOM 1782 N N . THR A 1 225 ? 114.411 11.419 -22.370 1.00 46.75 225 THR A N 1
ATOM 1783 C CA . THR A 1 225 ? 115.116 12.230 -21.350 1.00 46.75 225 THR A CA 1
ATOM 1784 C C . THR A 1 225 ? 114.081 13.236 -20.823 1.00 46.75 225 THR A C 1
ATOM 1786 O O . THR A 1 225 ? 113.523 14.006 -21.591 1.00 46.75 225 THR A O 1
ATOM 1789 N N . THR A 1 226 ? 113.509 13.067 -19.630 1.00 46.19 226 THR A N 1
ATOM 1790 C CA . THR A 1 226 ? 114.029 13.458 -18.305 1.00 46.19 226 THR A CA 1
ATOM 1791 C C . THR A 1 226 ? 114.558 14.893 -18.257 1.00 46.19 226 THR A C 1
ATOM 1793 O O . THR A 1 226 ? 115.664 15.149 -18.720 1.00 46.19 226 THR A O 1
ATOM 1796 N N . SER A 1 227 ? 113.812 15.784 -17.606 1.00 45.59 227 SER A N 1
ATOM 1797 C CA . SER A 1 227 ? 114.358 16.820 -16.724 1.00 45.59 227 SER A CA 1
ATOM 1798 C C . SER A 1 227 ? 113.235 17.343 -15.827 1.00 45.59 227 SER A C 1
ATOM 1800 O O . SER A 1 227 ? 112.228 17.804 -16.351 1.00 45.59 227 SER A O 1
ATOM 1802 N N . ASN A 1 228 ? 113.466 17.179 -14.519 1.00 44.88 228 ASN A N 1
ATOM 1803 C CA . ASN A 1 228 ? 112.940 17.863 -13.327 1.00 44.88 228 ASN A CA 1
ATOM 1804 C C . ASN A 1 228 ? 111.643 18.670 -13.409 1.00 44.88 228 ASN A C 1
ATOM 1806 O O . ASN A 1 228 ? 111.613 19.676 -14.147 1.00 44.88 228 ASN A O 1
#

Secondary structure (DSSP, 8-state):
-THHHHHHHHHHHHHHHHHHHHHHHHHHHHHHHHHHHHHHHHHHHHHHHHHHHHHHHHHHHHHHHHHHHHHT-----TT-TTTSTTEEEEEEE-SSSGGGSHHHHHHHHHHHHHTT-EEEEE-SSSEEEEEEEGGGGGGGGG-SS-TT--B-SS-HHHHHHHHHHHHHHHHHHHHHHHHHHHHHHHHHHHHHHS---PPPPPPPPP----------------------